Protein AF-A3ZXL4-F1 (afdb_monomer_lite)

Secondary structure (DSSP, 8-state):
---------------------------------------------PPPHHHHHHHHHHHHHHHHHHHTTSPPP--EEEE-TTS-TTS-EEEEETTSSEEEEEEEGGGHHHHTTSGGGGS-EEEEEEE--TT-SSPEEEEEEES-HHHHHHHHHHH--SEEEEEEEEETT----HHHHHHHHHHHHHHHHHH-SSEE--S-PPPPPP--HHHHHHHHHHHHHHHHHHHHTT--TTS-SS-SSS---EEEEEETTEEEEEEEETTEEEEPTT-EEES---GGGHHHHHHHHHHHHHTTSEEE-SSEEEESS-EEESSHHHHHHHHHSS---HHHH-B-TTS-BHHHHHT-----

pLDDT: mean 82.16, std 23.74, range [27.14, 98.69]

Organism: NCBI:txid314230

Foldseek 3Di:
DDDDDDDDDDDDDDDDDDDDDDDDDDDDDDDDDDDDDDDDDDDDDDPDPVVVVVVVVVVVVVVVVVVVPDPDDFDKDKDDPVPDPPAWIWIAGPPDQKIKIKHFPVCLVVVVVDPQQQAWWWKWFWFDDLLALATEIEIATDNHNNVVVVVCNVPPDGGGMMMIMGGPVRPDDPQLNLQLSLVLVVLLVVQVRHHYPDPDRDDHDDDDPVSVVVSVVVNVRVQVNCVVSPHNSRDHPDDPPDPFFWWWFDDPQWTWIWTQDPQAIKIAFFTWAAPAADPQCCVPQVSSVVSCVSNVQWDDPPGIIGGHGIHGDNYLQNVVCNRHNYRDDSQQRIAGPVRHGVCRVPPPPPDD

Structure (mmCIF, N/CA/C/O backbone):
data_AF-A3ZXL4-F1
#
_entry.id   AF-A3ZXL4-F1
#
loop_
_atom_site.group_PDB
_atom_site.id
_atom_site.type_symbol
_atom_site.label_atom_id
_atom_site.label_alt_id
_atom_site.label_comp_id
_atom_site.label_asym_id
_atom_site.label_entity_id
_atom_site.label_seq_id
_atom_site.pdbx_PDB_ins_code
_atom_site.Cartn_x
_atom_site.Cartn_y
_atom_site.Cartn_z
_atom_site.occupancy
_atom_site.B_iso_or_equiv
_atom_site.auth_seq_id
_atom_site.auth_comp_id
_atom_site.auth_asym_id
_atom_site.auth_atom_id
_atom_site.pdbx_PDB_model_num
ATOM 1 N N . MET A 1 1 ? -48.575 -40.932 17.646 1.00 40.06 1 MET A N 1
ATOM 2 C CA . MET A 1 1 ? -49.896 -41.414 18.108 1.00 40.06 1 MET A CA 1
ATOM 3 C C . MET A 1 1 ? -50.692 -40.193 18.552 1.00 40.06 1 MET A C 1
ATOM 5 O O . MET A 1 1 ? -50.277 -39.549 19.500 1.00 40.06 1 MET A O 1
ATOM 9 N N . GLY A 1 2 ? -51.739 -39.814 17.814 1.00 34.53 2 GLY A N 1
ATOM 10 C CA . GLY A 1 2 ? -52.547 -38.614 18.082 1.00 34.53 2 GLY A CA 1
ATOM 11 C C . GLY A 1 2 ? -53.272 -38.144 16.817 1.00 34.53 2 GLY A C 1
ATOM 12 O O . GLY A 1 2 ? -52.626 -37.723 15.868 1.00 34.53 2 GLY A O 1
ATOM 13 N N . ARG A 1 3 ? -54.597 -38.325 16.799 1.00 33.31 3 ARG A N 1
ATOM 14 C CA . ARG A 1 3 ? -55.579 -38.034 15.726 1.00 33.31 3 ARG A CA 1
ATOM 15 C C . ARG A 1 3 ? -55.751 -36.492 15.565 1.00 33.31 3 ARG A C 1
ATOM 17 O O . ARG A 1 3 ? -55.316 -35.778 16.455 1.00 33.31 3 ARG A O 1
ATOM 24 N N . ILE A 1 4 ? -56.355 -35.878 14.534 1.00 34.09 4 ILE A N 1
ATOM 25 C CA . ILE A 1 4 ? -57.779 -35.866 14.108 1.00 34.09 4 ILE A CA 1
ATOM 26 C C . ILE A 1 4 ? -57.908 -34.968 12.831 1.00 34.09 4 ILE A C 1
ATOM 28 O O . ILE A 1 4 ? -57.186 -33.985 12.719 1.00 34.09 4 ILE A O 1
ATOM 32 N N . PHE A 1 5 ? -58.826 -35.340 11.914 1.00 32.84 5 PHE A N 1
ATOM 33 C CA . PHE A 1 5 ? -59.633 -34.593 10.902 1.00 32.84 5 PHE A CA 1
ATOM 34 C C . PHE A 1 5 ? -59.551 -33.041 10.862 1.00 32.84 5 PHE A C 1
ATOM 36 O O . PHE A 1 5 ? -59.412 -32.417 11.898 1.00 32.84 5 PHE A O 1
ATOM 43 N N . GLY A 1 6 ? -59.765 -32.291 9.769 1.00 28.64 6 GLY A N 1
ATOM 44 C CA . GLY A 1 6 ? -60.427 -32.511 8.478 1.00 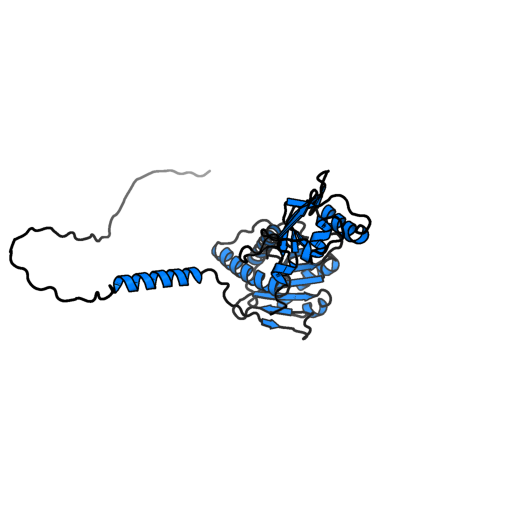28.64 6 GLY A CA 1
ATOM 45 C C . GLY A 1 6 ? -61.271 -31.266 8.092 1.00 28.64 6 GLY A C 1
ATOM 46 O O . GLY A 1 6 ? -61.837 -30.628 8.971 1.00 28.64 6 GLY A O 1
ATOM 47 N N . LYS A 1 7 ? -61.414 -31.020 6.776 1.00 30.52 7 LYS A N 1
ATOM 48 C CA . LYS A 1 7 ? -62.373 -30.149 6.036 1.00 30.52 7 LYS A CA 1
ATOM 49 C C . LYS A 1 7 ? -61.951 -28.752 5.534 1.00 30.52 7 LYS A C 1
ATOM 51 O O . LYS A 1 7 ? -61.401 -27.912 6.228 1.00 30.52 7 LYS A O 1
ATOM 56 N N . SER A 1 8 ? -62.329 -28.570 4.267 1.00 28.56 8 SER A N 1
ATOM 57 C CA . SER A 1 8 ? -62.299 -27.413 3.371 1.00 28.56 8 SER A CA 1
ATOM 58 C C . SER A 1 8 ? -63.426 -26.401 3.608 1.00 28.56 8 SER A C 1
ATOM 60 O O . SER A 1 8 ? -64.526 -26.838 3.938 1.00 28.56 8 SER A O 1
ATOM 62 N N . SER A 1 9 ? -63.240 -25.143 3.182 1.00 29.58 9 SER A N 1
ATOM 63 C CA . SER A 1 9 ? -64.196 -24.421 2.309 1.00 29.58 9 SER A CA 1
ATOM 64 C C . SER A 1 9 ? -63.673 -23.046 1.854 1.00 29.58 9 SER A C 1
ATOM 66 O O . SER A 1 9 ? -62.743 -22.491 2.424 1.00 29.58 9 SER A O 1
ATOM 68 N N . ARG A 1 10 ? -64.278 -22.567 0.764 1.00 29.08 10 ARG A N 1
ATOM 69 C CA . ARG A 1 10 ? -63.924 -21.486 -0.168 1.00 29.08 10 ARG A CA 1
ATOM 70 C C . ARG A 1 10 ? -64.265 -20.053 0.299 1.00 29.08 10 ARG A C 1
ATOM 72 O O . ARG A 1 10 ? -65.245 -19.871 1.002 1.00 29.08 10 ARG A O 1
ATOM 79 N N . VAL A 1 11 ? -63.511 -19.102 -0.279 1.00 30.23 11 VAL A N 1
ATOM 80 C CA . VAL A 1 11 ? -63.878 -17.787 -0.877 1.00 30.23 11 VAL A CA 1
ATOM 81 C C . VAL A 1 11 ? -64.706 -16.782 -0.058 1.00 30.23 11 VAL A C 1
ATOM 83 O O . VAL A 1 11 ? -65.878 -17.012 0.207 1.00 30.23 11 VAL A O 1
ATOM 86 N N . ALA A 1 12 ? -64.148 -15.575 0.117 1.00 29.52 12 ALA A N 1
ATOM 87 C CA . ALA A 1 12 ? -64.879 -14.307 0.000 1.00 29.52 12 ALA A CA 1
ATOM 88 C C . ALA A 1 12 ? -63.909 -13.160 -0.355 1.00 29.52 12 ALA A C 1
ATOM 90 O O . ALA A 1 12 ? -62.9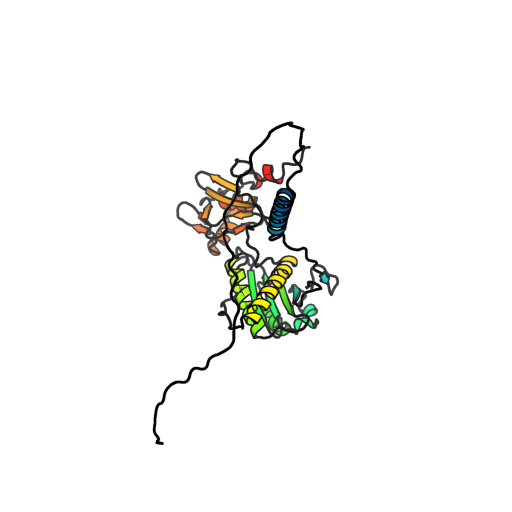02 -12.960 0.320 1.00 29.52 12 ALA A O 1
ATOM 91 N N . ALA A 1 13 ? -64.219 -12.439 -1.433 1.00 30.62 13 ALA A N 1
ATOM 92 C CA . ALA A 1 13 ? -63.609 -11.175 -1.837 1.00 30.62 13 ALA A CA 1
ATOM 93 C C . ALA A 1 13 ? -64.523 -10.011 -1.405 1.00 30.62 13 ALA A C 1
ATOM 95 O O . ALA A 1 13 ? -65.741 -10.167 -1.422 1.00 30.62 13 ALA A O 1
ATOM 96 N N . CYS A 1 14 ? -63.935 -8.867 -1.049 1.00 27.91 14 CYS A N 1
ATOM 97 C CA . CYS A 1 14 ? -64.596 -7.586 -0.742 1.00 27.91 14 CYS A CA 1
ATOM 98 C C . CYS A 1 14 ? -63.553 -6.494 -1.084 1.00 27.91 14 CYS A C 1
ATOM 100 O O . CYS A 1 14 ? -62.460 -6.545 -0.525 1.00 27.91 14 CYS A O 1
ATOM 102 N N . SER A 1 15 ? -63.600 -5.774 -2.212 1.00 30.69 15 SER A N 1
ATOM 103 C CA . SER A 1 15 ? -64.402 -4.592 -2.604 1.00 30.69 15 SER A CA 1
ATOM 104 C C . SER A 1 15 ? -64.220 -3.323 -1.746 1.00 30.69 15 SER A C 1
ATOM 106 O O . SER A 1 15 ? -64.615 -3.295 -0.586 1.00 30.69 15 SER A O 1
ATOM 108 N N . ASP A 1 16 ? -63.705 -2.286 -2.431 1.00 30.19 16 ASP A N 1
ATOM 109 C CA . ASP A 1 16 ? -63.999 -0.837 -2.343 1.00 30.19 16 ASP A CA 1
ATOM 110 C C . ASP A 1 16 ? -62.981 0.142 -1.728 1.00 30.19 16 ASP A C 1
ATOM 112 O O . ASP A 1 16 ? -62.773 0.187 -0.520 1.00 30.19 16 ASP A O 1
ATOM 116 N N . CYS A 1 17 ? -62.417 0.994 -2.607 1.00 29.23 17 CYS A N 1
ATOM 117 C CA . CYS A 1 17 ? -62.556 2.473 -2.664 1.00 29.23 17 CYS A CA 1
ATOM 118 C C . CYS A 1 17 ? -61.645 3.025 -3.798 1.00 29.23 17 CYS A C 1
ATOM 120 O O . CYS A 1 17 ? -60.432 2.861 -3.744 1.00 29.23 17 CYS A O 1
ATOM 122 N N . ALA A 1 18 ? -62.207 3.419 -4.955 1.00 33.03 18 ALA A N 1
ATOM 123 C CA . ALA A 1 18 ? -62.396 4.808 -5.444 1.00 33.03 18 ALA A CA 1
ATOM 124 C C . ALA A 1 18 ? -61.084 5.612 -5.626 1.00 33.03 18 ALA A C 1
ATOM 126 O O . ALA A 1 18 ? -60.307 5.726 -4.696 1.00 33.03 18 ALA A O 1
ATOM 127 N N . GLY A 1 19 ? -60.732 6.256 -6.744 1.00 28.72 19 GLY A N 1
ATOM 128 C CA . GLY A 1 19 ? -61.393 6.657 -7.989 1.00 28.72 19 GLY A CA 1
ATOM 129 C C . GLY A 1 19 ? -60.711 7.962 -8.453 1.00 28.72 19 GLY A C 1
ATOM 130 O O . GLY A 1 19 ? -60.354 8.753 -7.596 1.00 28.72 19 GLY A O 1
ATOM 131 N N . PHE A 1 20 ? -60.467 8.169 -9.756 1.00 28.39 20 PHE A N 1
ATOM 132 C CA . PHE A 1 20 ? -60.584 9.457 -10.484 1.00 28.39 20 PHE A CA 1
ATOM 133 C C . PHE A 1 20 ? -60.090 9.301 -11.936 1.00 28.39 20 PHE A C 1
ATOM 135 O O . PHE A 1 20 ? -59.033 8.731 -12.200 1.00 28.39 20 PHE A O 1
ATOM 142 N N . ARG A 1 21 ? -60.896 9.783 -12.890 1.00 29.98 21 ARG A N 1
ATOM 143 C CA . ARG A 1 21 ? -60.738 9.632 -14.346 1.00 29.98 21 ARG A CA 1
ATOM 144 C C . ARG A 1 21 ? -60.775 11.019 -15.009 1.00 29.98 21 ARG A C 1
ATOM 146 O O . ARG A 1 21 ? -61.515 11.891 -14.565 1.00 29.98 21 ARG A O 1
ATOM 153 N N . PHE A 1 22 ? -59.977 11.178 -16.064 1.00 30.80 22 PHE A N 1
ATOM 154 C CA . PHE A 1 22 ? -59.773 12.372 -16.902 1.00 30.80 22 PHE A CA 1
ATOM 155 C C . PHE A 1 22 ? -61.037 12.908 -17.606 1.00 30.80 22 PHE A C 1
ATOM 157 O O . PHE A 1 22 ? -61.893 12.101 -17.979 1.00 30.80 22 PHE A O 1
ATOM 164 N N . PRO A 1 23 ? -61.108 14.216 -17.937 1.00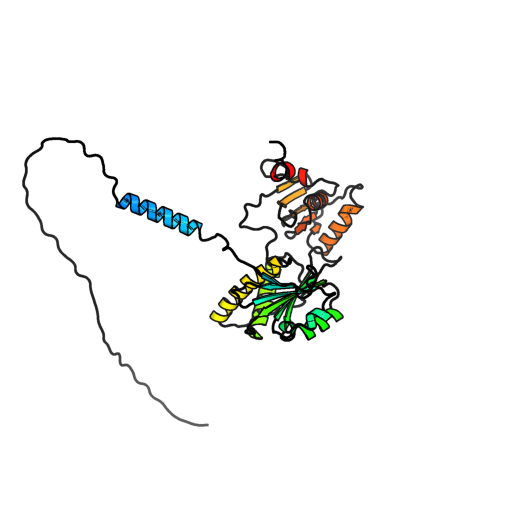 36.00 23 PRO A N 1
ATOM 165 C CA . PRO A 1 23 ? -62.078 14.737 -18.891 1.00 36.00 23 PRO A CA 1
ATOM 166 C C . PRO A 1 23 ? -61.497 14.934 -20.304 1.00 36.00 23 PRO A C 1
ATOM 168 O O . PRO A 1 23 ? -60.360 15.355 -20.506 1.00 36.00 23 PRO A O 1
ATOM 171 N N . PHE A 1 24 ? -62.359 14.646 -21.277 1.00 27.14 24 PHE A N 1
ATOM 172 C CA . PHE A 1 24 ? -62.213 14.773 -22.725 1.00 27.14 24 PHE A CA 1
ATOM 173 C C . PHE A 1 24 ? -63.130 15.927 -23.183 1.00 27.14 24 PHE A C 1
ATOM 175 O O . PHE A 1 24 ? -64.296 15.950 -22.799 1.00 27.14 24 PHE A O 1
ATOM 182 N N . TRP A 1 25 ? -62.650 16.855 -24.011 1.00 32.38 25 TRP A N 1
ATOM 183 C CA . TRP A 1 25 ? -63.429 17.880 -24.739 1.00 32.38 25 TRP A CA 1
ATOM 184 C C . TRP A 1 25 ? -62.702 18.076 -26.083 1.00 32.38 25 TRP A C 1
ATOM 186 O O . TRP A 1 25 ? -61.479 18.106 -26.096 1.00 32.38 25 TRP A O 1
ATOM 196 N N . GLY A 1 26 ? -63.276 18.179 -27.282 1.00 29.12 26 GLY A N 1
ATOM 197 C CA . GLY A 1 26 ? -64.636 18.405 -27.766 1.00 29.12 26 GLY A CA 1
ATOM 198 C C . GLY A 1 26 ? -64.500 19.282 -29.027 1.00 29.12 26 GLY A C 1
ATOM 199 O O . GLY A 1 26 ? -64.164 20.453 -28.912 1.00 29.12 26 GLY A O 1
ATOM 200 N N . ARG A 1 27 ? -64.678 18.730 -30.241 1.00 30.78 27 ARG A N 1
ATOM 201 C CA . ARG A 1 27 ? -64.591 19.487 -31.516 1.00 30.78 27 ARG A CA 1
ATOM 202 C C . ARG A 1 27 ? -65.912 20.198 -31.834 1.00 30.78 27 ARG A C 1
ATOM 204 O O . ARG A 1 27 ? -66.954 19.547 -31.828 1.00 30.78 27 ARG A O 1
ATOM 211 N N . ARG A 1 28 ? -65.855 21.456 -32.294 1.00 30.92 28 ARG A N 1
ATOM 212 C CA . ARG A 1 28 ? -66.870 22.062 -33.182 1.00 30.92 28 ARG A CA 1
ATOM 213 C C . ARG A 1 28 ? -66.224 22.931 -34.276 1.00 30.92 28 ARG A C 1
ATOM 215 O O . ARG A 1 28 ? -65.318 23.706 -34.002 1.00 30.92 28 ARG A O 1
ATOM 222 N N . LYS A 1 29 ? -66.721 22.747 -35.510 1.00 31.28 29 LYS A N 1
ATOM 223 C CA . LYS A 1 29 ? -66.638 23.632 -36.700 1.00 31.28 29 LYS A CA 1
ATOM 224 C C . LYS A 1 29 ? -67.448 24.915 -36.416 1.00 31.28 29 LYS A C 1
ATOM 226 O O . LYS A 1 29 ? -68.366 24.826 -35.610 1.00 31.28 29 LYS A O 1
ATOM 231 N N . GLY A 1 30 ? -67.305 26.091 -37.021 1.00 30.08 30 GLY A N 1
ATOM 232 C CA . GLY A 1 30 ? -66.551 26.702 -38.126 1.00 30.08 30 GLY A CA 1
ATOM 233 C C . GLY A 1 30 ? -67.219 28.080 -38.386 1.00 30.08 30 GLY A C 1
ATOM 234 O O . GLY A 1 30 ? -68.259 28.325 -37.780 1.00 30.08 30 GLY A O 1
ATOM 235 N N . ILE A 1 31 ? -66.650 28.957 -39.227 1.00 31.08 31 ILE A N 1
ATOM 236 C CA . ILE A 1 31 ? -67.305 29.937 -40.142 1.00 31.08 31 ILE A CA 1
ATOM 237 C C . ILE A 1 31 ? -66.263 30.971 -40.626 1.00 31.08 31 ILE A C 1
ATOM 239 O O . ILE A 1 31 ? -65.335 31.331 -39.911 1.00 31.08 31 ILE A O 1
ATOM 243 N N . VAL A 1 32 ? -66.438 31.348 -41.892 1.00 32.50 32 VAL A N 1
ATOM 244 C CA . VAL A 1 32 ? -65.605 32.118 -42.829 1.00 32.50 32 VAL A CA 1
ATOM 245 C C . VAL A 1 32 ? -65.771 33.637 -42.651 1.00 32.50 32 VAL A C 1
ATOM 247 O O . VAL A 1 32 ? -66.864 34.089 -42.318 1.00 32.50 32 VAL A O 1
ATOM 250 N N . GLY A 1 33 ? -64.730 34.415 -42.970 1.00 28.25 33 GLY A N 1
ATOM 251 C CA . GLY A 1 33 ? -64.817 35.855 -43.242 1.00 28.25 33 GLY A CA 1
ATOM 252 C C . GLY A 1 33 ? -63.510 36.414 -43.825 1.00 28.25 33 GLY A C 1
ATOM 253 O O . GLY A 1 33 ? -62.494 36.413 -43.137 1.00 28.25 33 GLY A O 1
ATOM 254 N N . ASP A 1 34 ? -63.551 36.847 -45.089 1.00 28.45 34 ASP A N 1
ATOM 255 C CA . ASP A 1 34 ? -62.449 37.418 -45.883 1.00 28.45 34 ASP A CA 1
ATOM 256 C C . ASP A 1 34 ? -62.272 38.953 -45.718 1.00 28.45 34 ASP A C 1
ATOM 258 O O . ASP A 1 34 ? -63.218 39.650 -45.352 1.00 28.45 34 ASP A O 1
ATOM 262 N N . LEU A 1 35 ? -61.089 39.429 -46.168 1.00 28.69 35 LEU A N 1
ATOM 263 C CA . LEU A 1 35 ? -60.604 40.794 -46.529 1.00 28.69 35 LEU A CA 1
ATOM 264 C C . LEU A 1 35 ? -59.961 41.706 -45.447 1.00 28.69 35 LEU A C 1
ATOM 266 O O . LEU A 1 35 ? -60.466 41.783 -44.333 1.00 28.69 35 LEU A O 1
ATOM 270 N N . PRO A 1 36 ? -58.988 42.588 -45.812 1.00 39.00 36 PRO A N 1
ATOM 271 C CA . PRO A 1 36 ? -57.880 42.446 -46.776 1.00 39.00 36 PRO A CA 1
ATOM 272 C C . PRO A 1 36 ? -56.508 42.961 -46.254 1.00 39.00 36 PRO A C 1
ATOM 274 O O . PRO A 1 36 ? -56.400 43.600 -45.210 1.00 39.00 36 PRO A O 1
ATOM 277 N N . LEU A 1 37 ? -55.451 42.693 -47.037 1.00 34.72 37 LEU A N 1
ATOM 278 C CA . LEU A 1 37 ? -54.076 43.196 -46.885 1.00 34.72 37 LEU A CA 1
ATOM 279 C C . LEU A 1 37 ? -53.987 44.721 -46.689 1.00 34.72 37 LEU A C 1
ATOM 281 O O . LEU A 1 37 ? -54.637 45.453 -47.430 1.00 34.72 37 LEU A O 1
ATOM 285 N N . MET A 1 38 ? -53.039 45.176 -45.855 1.00 28.36 38 MET A N 1
ATOM 286 C CA . MET A 1 38 ? -51.971 46.122 -46.243 1.00 28.36 38 MET A CA 1
ATOM 287 C C . MET A 1 38 ? -50.965 46.377 -45.102 1.00 28.36 38 MET A C 1
ATOM 289 O O . MET A 1 38 ? -51.333 46.448 -43.935 1.00 28.36 38 MET A O 1
ATOM 293 N N . LEU A 1 39 ? -49.718 46.619 -45.526 1.00 31.69 39 LEU A N 1
ATOM 294 C CA . LEU A 1 39 ? -48.585 47.257 -44.836 1.00 31.69 39 LEU A CA 1
ATOM 295 C C . LEU A 1 39 ? -47.679 46.397 -43.937 1.00 31.69 39 LEU A C 1
ATOM 297 O O . LEU A 1 39 ? -47.887 46.197 -42.745 1.00 31.69 39 LEU A O 1
ATOM 301 N N . ALA A 1 40 ? -46.572 45.994 -44.566 1.00 35.94 40 ALA A N 1
ATOM 302 C CA . ALA A 1 40 ? -45.330 45.574 -43.944 1.00 35.94 40 ALA A CA 1
ATOM 303 C C . ALA A 1 40 ? -44.710 46.713 -43.112 1.00 35.94 40 ALA A C 1
ATOM 305 O O . ALA A 1 40 ? -44.452 47.802 -43.624 1.00 35.94 40 ALA A O 1
ATOM 306 N N . GLY A 1 41 ? -44.414 46.423 -41.846 1.00 32.06 41 GLY A N 1
ATOM 307 C CA . GLY A 1 41 ? -43.593 47.239 -40.957 1.00 32.06 41 GLY A CA 1
ATOM 308 C C . GLY A 1 41 ? -42.673 46.320 -40.156 1.00 32.06 41 GLY A C 1
ATOM 309 O O . GLY A 1 41 ? -43.114 45.294 -39.647 1.00 32.06 41 GLY A O 1
ATOM 310 N N . HIS A 1 42 ? -41.383 46.652 -40.122 1.00 43.50 42 HIS A N 1
ATOM 311 C CA . HIS A 1 42 ? -40.304 45.873 -39.513 1.00 43.50 42 HIS A CA 1
ATOM 312 C C . HIS A 1 42 ? -40.617 45.425 -38.073 1.00 43.50 42 HIS A C 1
ATOM 314 O O . HIS A 1 42 ? -40.666 46.248 -37.163 1.00 43.50 42 HIS A O 1
ATOM 320 N N . LEU A 1 43 ? -40.728 44.112 -37.855 1.00 32.22 43 LEU A N 1
ATOM 321 C CA . LEU A 1 43 ? -40.667 43.493 -36.531 1.00 32.22 43 LEU A CA 1
ATOM 322 C C . LEU A 1 43 ? -39.267 42.901 -36.348 1.00 32.22 43 LEU A C 1
ATOM 324 O O . LEU A 1 4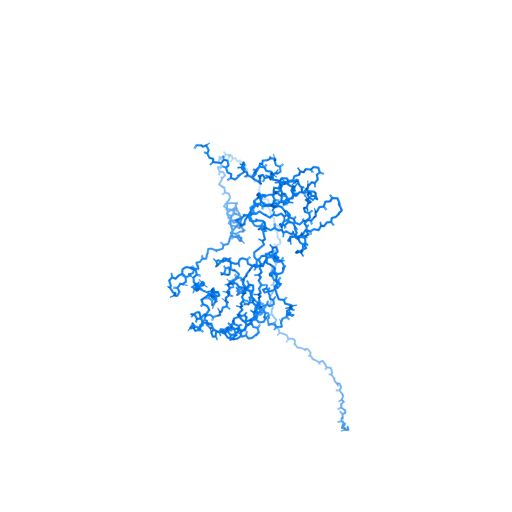3 ? -38.919 41.900 -36.970 1.00 32.22 43 LEU A O 1
ATOM 328 N N . HIS A 1 44 ? -38.457 43.540 -35.501 1.00 40.00 44 HIS A N 1
ATOM 329 C CA . HIS A 1 44 ? -37.307 42.880 -34.887 1.00 40.00 44 HIS A CA 1
ATOM 330 C C . HIS A 1 44 ? -37.824 41.633 -34.163 1.00 40.00 44 HIS A C 1
ATOM 332 O O . HIS A 1 44 ? -38.699 41.738 -33.302 1.00 40.00 44 HIS A O 1
ATOM 338 N N . ALA A 1 45 ? -37.314 40.460 -34.533 1.00 39.44 45 ALA A N 1
ATOM 339 C CA . ALA A 1 45 ? -37.628 39.221 -33.843 1.00 39.44 45 ALA A CA 1
ATOM 340 C C . ALA A 1 45 ? -37.140 39.330 -32.390 1.00 39.44 45 ALA A C 1
ATOM 342 O O . ALA A 1 45 ? -35.939 39.353 -32.128 1.00 39.44 45 ALA A O 1
ATOM 343 N N . ILE A 1 46 ? -38.079 39.432 -31.451 1.00 47.19 46 ILE A N 1
ATOM 344 C CA . ILE A 1 46 ? -37.809 39.233 -30.028 1.00 47.19 46 ILE A CA 1
ATOM 345 C C . ILE A 1 46 ? -37.425 37.752 -29.884 1.00 47.19 46 ILE A C 1
ATOM 347 O O . ILE A 1 46 ? -38.207 36.905 -30.324 1.00 47.19 46 ILE A O 1
ATOM 351 N N . PRO A 1 47 ? -36.241 37.407 -29.343 1.00 47.59 47 PRO A N 1
ATOM 352 C CA . PRO A 1 47 ? -35.870 36.010 -29.170 1.00 47.59 47 PRO A CA 1
ATOM 353 C C . PRO A 1 47 ? -36.890 35.319 -28.261 1.00 47.59 47 PRO A C 1
ATOM 355 O O . PRO A 1 47 ? -37.252 35.839 -27.205 1.00 47.59 47 PRO A O 1
ATOM 358 N N . ASP A 1 48 ? -37.379 34.165 -28.713 1.00 50.03 48 ASP A N 1
ATOM 359 C CA . ASP A 1 48 ? -38.383 33.362 -28.021 1.00 50.03 48 ASP A CA 1
ATOM 360 C C . ASP A 1 48 ? -37.884 33.007 -26.603 1.00 50.03 48 ASP A C 1
ATOM 362 O O . ASP A 1 48 ? -36.876 32.293 -26.490 1.00 50.03 48 ASP A O 1
ATOM 366 N N . PRO A 1 49 ? -38.553 33.464 -25.522 1.00 49.94 49 PRO A N 1
ATOM 367 C CA . PRO A 1 49 ? -38.107 33.244 -24.145 1.00 49.94 49 PRO A CA 1
ATOM 368 C C . PRO A 1 49 ? -37.924 31.761 -23.809 1.00 49.94 49 PRO A C 1
ATOM 370 O O . PRO A 1 49 ? -37.076 31.405 -22.990 1.00 49.94 49 PRO A O 1
ATOM 373 N N . LEU A 1 50 ? -38.688 30.882 -24.467 1.00 46.12 50 LEU A N 1
ATOM 374 C CA . LEU A 1 50 ? -38.626 29.437 -24.254 1.00 46.12 50 LEU A CA 1
ATOM 375 C C . LEU A 1 50 ? -37.363 28.811 -24.855 1.00 46.12 50 LEU A C 1
ATOM 377 O O . LEU A 1 50 ? -36.865 27.817 -24.326 1.00 46.12 50 LEU A O 1
ATOM 381 N N . SER A 1 51 ? -36.807 29.394 -25.920 1.00 50.41 51 SER A N 1
ATOM 382 C CA . SER A 1 51 ? -35.554 28.925 -26.524 1.00 50.41 51 SER A CA 1
ATOM 383 C C . SER A 1 51 ? -34.343 29.246 -25.642 1.00 50.41 51 SER A C 1
ATOM 385 O O . SER A 1 51 ? -33.460 28.406 -25.465 1.00 50.41 51 SER A O 1
ATOM 387 N N . THR A 1 52 ? -34.351 30.425 -25.012 1.00 50.50 52 THR A N 1
ATOM 388 C CA . THR A 1 52 ? -33.309 30.882 -24.083 1.00 50.50 52 THR A CA 1
ATOM 389 C C . THR A 1 52 ? -33.352 30.099 -22.772 1.00 50.50 52 THR A C 1
ATOM 391 O O . THR A 1 52 ? -32.312 29.663 -22.286 1.00 50.50 52 THR A O 1
ATOM 394 N N . PHE A 1 53 ? -34.552 29.822 -22.250 1.00 47.81 53 PHE A N 1
ATOM 395 C CA . PHE A 1 53 ? -34.737 28.964 -21.077 1.00 47.81 53 PHE A CA 1
ATOM 396 C C . PHE A 1 53 ? -34.290 27.518 -21.335 1.00 47.81 53 PHE A C 1
ATOM 398 O O . PHE A 1 53 ? -33.620 26.922 -20.498 1.00 47.81 53 PHE A O 1
ATOM 405 N N . ARG A 1 54 ? -34.599 26.942 -22.505 1.00 50.28 54 ARG A N 1
ATOM 406 C CA . ARG A 1 54 ? -34.207 25.560 -22.833 1.00 50.28 54 ARG A CA 1
ATOM 407 C C . ARG A 1 54 ? -32.693 25.399 -22.999 1.00 50.28 54 ARG A C 1
ATOM 409 O O . ARG A 1 54 ? -32.164 24.375 -22.579 1.00 50.28 54 ARG A O 1
ATOM 416 N N . GLY A 1 55 ? -32.009 26.406 -23.549 1.00 48.62 55 GLY A N 1
ATOM 417 C CA . GLY A 1 55 ? -30.542 26.454 -23.606 1.00 48.62 55 GLY A CA 1
ATOM 418 C C . GLY A 1 55 ? -29.910 26.545 -22.215 1.00 48.62 55 GLY A C 1
ATOM 419 O O . GLY A 1 55 ? -29.044 25.744 -21.889 1.00 48.62 55 GLY A O 1
ATOM 420 N N . GLN A 1 56 ? -30.429 27.420 -21.346 1.00 52.03 56 GLN A N 1
ATOM 421 C CA . GLN A 1 56 ? -29.948 27.562 -19.965 1.00 52.03 56 GLN A CA 1
ATOM 422 C C . GLN A 1 56 ? -30.162 26.303 -19.112 1.00 52.03 56 GLN A C 1
ATOM 424 O O . GLN A 1 56 ? -29.294 25.964 -18.316 1.00 52.03 56 GLN A O 1
ATOM 429 N N . PHE A 1 57 ? -31.273 25.579 -19.291 1.00 49.81 57 PHE A N 1
ATOM 430 C CA . PHE A 1 57 ? -31.503 24.300 -18.609 1.00 49.81 57 PHE A CA 1
ATOM 431 C C . PHE A 1 57 ? -30.603 23.178 -19.140 1.00 49.81 57 PHE A C 1
ATOM 433 O O . PHE A 1 57 ? -30.131 22.369 -18.352 1.00 49.81 57 PHE A O 1
ATOM 440 N N . GLN A 1 58 ? -30.320 23.136 -20.445 1.00 50.19 58 GLN A N 1
ATOM 441 C CA . GLN A 1 58 ? -29.396 22.152 -21.018 1.00 50.19 58 GLN A CA 1
ATOM 442 C C . GLN A 1 58 ? -27.936 22.432 -20.655 1.00 50.19 58 GLN A C 1
ATOM 444 O O . GLN A 1 58 ? -27.177 21.486 -20.455 1.00 50.19 58 GLN A O 1
ATOM 449 N N . ASP A 1 59 ? -27.549 23.703 -20.538 1.00 52.94 59 ASP A N 1
ATOM 450 C CA . ASP A 1 59 ? -26.221 24.116 -20.082 1.00 52.94 59 ASP A CA 1
ATOM 451 C C . ASP A 1 59 ? -26.058 23.914 -18.571 1.00 52.94 59 ASP A C 1
ATOM 453 O O . ASP A 1 59 ? -25.009 23.440 -18.143 1.00 52.94 59 ASP A O 1
ATOM 457 N N . ALA A 1 60 ? -27.109 24.149 -17.776 1.00 49.88 60 ALA A N 1
ATOM 458 C CA . ALA A 1 60 ? -27.141 23.810 -16.356 1.00 49.88 60 ALA A CA 1
ATOM 459 C C . ALA A 1 60 ? -27.116 22.291 -16.133 1.00 49.88 60 ALA A C 1
ATOM 461 O O . ALA A 1 60 ? -26.313 21.831 -15.339 1.00 49.88 60 ALA A O 1
ATOM 462 N N . GLU A 1 61 ? -27.892 21.489 -16.872 1.00 48.94 61 GLU A N 1
ATOM 463 C CA . GLU A 1 61 ? -27.814 20.020 -16.814 1.00 48.94 61 GLU A CA 1
ATOM 464 C C . GLU A 1 61 ? -26.463 19.497 -17.314 1.00 48.94 61 GLU A C 1
ATOM 466 O O . GLU A 1 61 ? -25.961 18.513 -16.780 1.00 48.94 61 GLU A O 1
ATOM 471 N N . LYS A 1 62 ? -25.833 20.143 -18.306 1.00 51.31 62 LYS A N 1
ATOM 472 C CA . LYS A 1 62 ? -24.457 19.827 -18.715 1.00 51.31 62 LYS A CA 1
ATOM 473 C C . LYS A 1 62 ? -23.451 20.193 -17.637 1.00 51.31 62 LYS A C 1
ATOM 475 O O . LYS A 1 62 ? -22.560 19.391 -17.404 1.00 51.31 62 LYS A O 1
ATOM 480 N N . GLN A 1 63 ? -23.567 21.357 -17.000 1.00 48.62 63 GLN A N 1
ATOM 481 C CA . GLN A 1 63 ? -22.676 21.776 -15.916 1.00 48.62 63 GLN A CA 1
ATOM 482 C C . GLN A 1 63 ? -22.867 20.915 -14.669 1.00 48.62 63 GLN A C 1
ATOM 484 O O . GLN A 1 63 ? -21.873 20.524 -14.074 1.00 48.62 63 GLN A O 1
ATOM 489 N N . ASP A 1 64 ? -24.093 20.531 -14.327 1.00 46.22 64 ASP A N 1
ATOM 490 C CA . ASP A 1 64 ? -24.405 19.661 -13.188 1.00 46.22 64 ASP A CA 1
ATOM 491 C C . ASP A 1 64 ? -23.976 18.207 -13.469 1.00 46.22 64 ASP A C 1
ATOM 493 O O . ASP A 1 64 ? -23.396 17.527 -12.624 1.00 46.22 64 ASP A O 1
ATOM 497 N N . ARG A 1 65 ? -24.115 17.750 -14.722 1.00 41.91 65 ARG A N 1
ATOM 498 C CA . ARG A 1 65 ? -23.572 16.464 -15.193 1.00 41.91 65 ARG A CA 1
ATOM 499 C C . ARG A 1 65 ? -22.040 16.481 -15.327 1.00 41.91 65 ARG A C 1
ATOM 501 O O . ARG A 1 65 ? -21.427 15.427 -15.196 1.00 41.91 65 ARG A O 1
ATOM 508 N N . LEU A 1 66 ? -21.416 17.647 -15.530 1.00 42.44 66 LEU A N 1
ATOM 509 C CA . LEU A 1 66 ? -19.959 17.850 -15.477 1.00 42.44 66 LEU A CA 1
ATOM 510 C C . LEU A 1 66 ? -19.450 17.961 -14.023 1.00 42.44 66 LEU A C 1
ATOM 512 O O . LEU A 1 66 ? -18.302 17.626 -13.749 1.00 42.44 66 LEU A O 1
ATOM 516 N N . MET A 1 67 ? -20.310 18.368 -13.081 1.00 42.62 67 MET A N 1
ATOM 517 C CA . MET A 1 67 ? -20.037 18.396 -11.636 1.00 42.62 67 MET A CA 1
ATOM 518 C C . MET A 1 67 ? -20.140 17.007 -10.979 1.00 42.62 67 MET A C 1
ATOM 520 O O . MET A 1 67 ? -19.617 16.811 -9.884 1.00 42.62 67 MET A O 1
ATOM 524 N N . MET A 1 68 ? -20.751 16.015 -11.640 1.00 42.66 68 MET A N 1
ATOM 525 C CA . MET A 1 68 ? -20.990 14.674 -11.080 1.00 42.66 68 MET A CA 1
ATOM 526 C C . MET A 1 68 ? -19.790 13.709 -11.074 1.00 42.66 68 MET A C 1
ATOM 528 O O . MET A 1 68 ? -19.972 12.529 -10.783 1.00 42.66 68 MET A O 1
ATOM 532 N N . THR A 1 69 ? -18.560 14.166 -11.326 1.00 49.81 69 THR A N 1
ATOM 533 C CA . THR A 1 69 ? -17.352 13.336 -11.123 1.00 49.81 69 THR A CA 1
ATOM 534 C C . THR A 1 69 ? -16.128 14.130 -10.664 1.00 49.81 69 THR A C 1
ATOM 536 O O . THR A 1 69 ? -15.003 13.726 -10.953 1.00 49.81 69 THR A O 1
ATOM 539 N N . ASN A 1 70 ? -16.299 15.262 -9.974 1.00 50.81 70 ASN A N 1
ATOM 540 C CA . ASN A 1 70 ? -15.154 15.926 -9.351 1.00 50.81 70 ASN A CA 1
ATOM 541 C C . ASN A 1 70 ? -14.999 15.403 -7.912 1.00 50.81 70 ASN A C 1
ATOM 543 O O . ASN A 1 70 ? -15.969 15.476 -7.150 1.00 50.81 70 ASN A O 1
ATOM 547 N N . PRO A 1 71 ? -13.841 14.846 -7.508 1.00 65.69 71 PRO A N 1
ATOM 548 C CA . PRO A 1 71 ? -13.638 14.441 -6.123 1.00 65.69 71 PRO A CA 1
ATOM 549 C C . PRO A 1 71 ? -13.873 15.640 -5.197 1.00 65.69 71 PRO A C 1
ATOM 551 O O . PRO A 1 71 ? -13.211 16.671 -5.303 1.00 65.69 71 PRO A O 1
ATOM 554 N N . ALA A 1 72 ? -14.856 15.515 -4.301 1.00 79.25 72 ALA A N 1
ATOM 555 C CA . ALA A 1 72 ? -15.183 16.567 -3.347 1.00 79.25 72 ALA A CA 1
ATOM 556 C C . ALA A 1 72 ? -13.968 16.871 -2.461 1.00 79.25 72 ALA A C 1
ATOM 558 O O . ALA A 1 72 ? -13.306 15.943 -1.990 1.00 79.25 72 ALA A O 1
ATOM 559 N N . ALA A 1 73 ? -13.701 18.155 -2.208 1.00 87.44 73 ALA A N 1
ATOM 560 C CA . ALA A 1 73 ? -12.636 18.574 -1.305 1.00 87.44 73 ALA A CA 1
ATOM 561 C C . ALA A 1 73 ? -12.836 17.962 0.092 1.00 87.44 73 ALA A C 1
ATOM 563 O O . ALA A 1 73 ? -13.957 17.903 0.607 1.00 87.44 73 ALA A O 1
ATOM 564 N N . LYS A 1 74 ? -11.746 17.506 0.714 1.00 89.50 74 LYS A N 1
ATOM 565 C CA . LYS A 1 74 ? -11.760 16.917 2.057 1.00 89.50 74 LYS A CA 1
ATOM 566 C C . LYS A 1 74 ? -10.629 17.503 2.900 1.00 89.50 74 LYS A C 1
ATOM 568 O O . LYS A 1 74 ? -9.546 17.763 2.386 1.00 89.50 74 LYS A O 1
ATOM 573 N N . THR A 1 75 ? -10.867 17.661 4.199 1.00 93.62 75 THR A N 1
ATOM 574 C CA . THR A 1 75 ? -9.849 18.084 5.172 1.00 93.62 75 THR A CA 1
ATOM 575 C C . THR A 1 75 ? -9.511 16.919 6.087 1.00 93.62 75 THR A C 1
ATOM 577 O O . THR A 1 75 ? -10.397 16.381 6.751 1.00 93.62 75 THR A O 1
ATOM 580 N N . ILE A 1 76 ? -8.233 16.549 6.131 1.00 96.12 76 ILE A N 1
ATOM 581 C CA . ILE A 1 76 ? -7.705 15.526 7.037 1.00 96.12 76 ILE A CA 1
ATOM 582 C C . ILE A 1 76 ? -6.877 16.228 8.105 1.00 96.12 76 ILE A C 1
ATOM 584 O O . ILE A 1 76 ? -6.014 17.048 7.793 1.00 96.12 76 ILE A O 1
ATOM 588 N N . GLN A 1 77 ? -7.139 15.900 9.365 1.00 97.12 77 GLN A N 1
ATOM 589 C CA . GLN A 1 77 ? -6.338 16.343 10.495 1.00 97.12 77 GLN A CA 1
ATOM 590 C C . GLN A 1 77 ? -5.377 15.223 10.886 1.00 97.12 77 GLN A C 1
ATOM 592 O O . GLN A 1 77 ? -5.810 14.091 11.101 1.00 97.12 77 GLN A O 1
ATOM 597 N N . ILE A 1 78 ? -4.085 15.543 10.996 1.00 97.75 78 ILE A N 1
ATOM 598 C CA . ILE A 1 78 ? -3.061 14.621 11.495 1.00 97.75 78 ILE A CA 1
ATOM 599 C C . ILE A 1 78 ? -2.544 15.144 12.833 1.00 97.75 78 ILE A C 1
ATOM 601 O O . ILE A 1 78 ? -1.957 16.221 12.908 1.00 97.75 78 ILE A O 1
ATOM 605 N N . PHE A 1 79 ? -2.768 14.373 13.891 1.00 97.19 79 PHE A N 1
ATOM 606 C CA . PHE A 1 79 ? -2.247 14.629 15.226 1.00 97.19 79 PHE A CA 1
ATOM 607 C C . PHE A 1 79 ? -0.991 13.784 15.478 1.00 97.19 79 PHE A C 1
ATOM 609 O O . PHE A 1 79 ? -0.975 12.587 15.179 1.00 97.19 79 PHE A O 1
ATOM 616 N N . LEU A 1 80 ? 0.052 14.410 16.034 1.00 97.50 80 LEU A N 1
ATOM 617 C CA . LEU A 1 80 ? 1.334 13.790 16.387 1.00 97.50 80 LEU A CA 1
ATOM 618 C C . LEU A 1 80 ? 1.448 13.718 17.920 1.00 97.50 80 LEU A C 1
ATOM 620 O O . LEU A 1 80 ? 1.830 14.714 18.534 1.00 97.50 80 LEU A O 1
ATOM 624 N N . PRO A 1 81 ? 1.120 12.586 18.570 1.00 95.81 81 PRO A N 1
ATOM 625 C CA . PRO A 1 81 ? 1.135 12.486 20.028 1.00 95.81 81 PRO A CA 1
ATOM 626 C C . PRO A 1 81 ? 2.459 12.844 20.699 1.00 95.81 81 PRO A C 1
ATOM 628 O O . PRO A 1 81 ? 2.451 13.506 21.732 1.00 95.81 81 PRO A O 1
ATOM 631 N N . SER A 1 82 ? 3.575 12.411 20.115 1.00 93.38 82 SER A N 1
ATOM 632 C CA . SER A 1 82 ? 4.927 12.681 20.609 1.00 93.38 82 SER A CA 1
ATOM 633 C C . SER A 1 82 ? 5.547 13.939 19.996 1.00 93.38 82 SER A C 1
ATOM 635 O O . SER A 1 82 ? 6.662 14.308 20.345 1.00 93.38 82 SER A O 1
ATOM 637 N N . GLY A 1 83 ? 4.855 14.586 19.052 1.00 94.69 83 GLY A N 1
ATOM 638 C CA . GLY A 1 83 ? 5.422 15.629 18.196 1.00 94.69 83 GLY A CA 1
ATOM 639 C C . GLY A 1 83 ? 6.320 15.101 17.070 1.00 94.69 83 GLY A C 1
ATOM 640 O O . GLY A 1 83 ? 6.668 15.878 16.184 1.00 94.69 83 GLY A O 1
ATOM 641 N N . GLU A 1 84 ? 6.648 13.803 17.046 1.00 94.75 84 GLU A N 1
ATOM 642 C CA . GLU A 1 84 ? 7.556 13.232 16.051 1.00 94.75 84 GLU A CA 1
ATOM 643 C C . GLU A 1 84 ? 6.842 12.873 14.737 1.00 94.75 84 GLU A C 1
ATOM 645 O O . GLU A 1 84 ? 5.982 11.987 14.722 1.00 94.75 84 GLU A O 1
ATOM 650 N N . PRO A 1 85 ? 7.219 13.466 13.586 1.00 93.88 85 PRO A N 1
ATOM 651 C CA . PRO A 1 85 ? 6.544 13.213 12.308 1.00 93.88 85 PRO A CA 1
ATOM 652 C C . PRO A 1 85 ? 6.659 11.770 11.805 1.00 93.88 85 PRO A C 1
ATOM 654 O O . PRO A 1 85 ? 5.836 11.319 11.009 1.00 93.88 85 PRO A O 1
ATOM 657 N N . ARG A 1 86 ? 7.700 11.046 12.231 1.00 93.94 86 ARG A N 1
ATOM 658 C CA . ARG A 1 86 ? 7.922 9.635 11.878 1.00 93.94 86 ARG A CA 1
ATOM 659 C C . ARG A 1 86 ? 7.425 8.664 12.944 1.00 93.94 86 ARG A C 1
ATOM 661 O O . ARG A 1 86 ? 7.492 7.463 12.701 1.00 93.94 86 ARG A O 1
ATOM 668 N N . GLY A 1 87 ? 6.941 9.181 14.073 1.00 96.31 87 GLY A N 1
ATOM 669 C CA . GLY A 1 87 ? 6.445 8.378 15.176 1.00 96.31 87 GLY A CA 1
ATOM 670 C C . GLY A 1 87 ? 4.991 7.950 14.995 1.00 96.31 87 GLY A C 1
ATOM 671 O O . GLY A 1 87 ? 4.485 7.808 13.872 1.00 96.31 87 GLY A O 1
ATOM 672 N N . VAL A 1 88 ? 4.297 7.765 16.118 1.00 97.94 88 VAL A N 1
ATOM 673 C CA . VAL A 1 88 ? 2.848 7.531 16.126 1.00 97.94 88 VAL A CA 1
ATOM 674 C C . VAL A 1 88 ? 2.122 8.723 15.497 1.00 97.94 88 VAL A C 1
ATOM 676 O O . VAL A 1 88 ? 2.403 9.875 15.818 1.00 97.94 88 VAL A O 1
ATOM 679 N N . ARG A 1 89 ? 1.160 8.457 14.609 1.00 98.06 89 ARG A N 1
ATOM 680 C CA . ARG A 1 89 ? 0.345 9.490 13.944 1.00 98.06 89 ARG A CA 1
ATOM 681 C C . ARG A 1 89 ? -1.116 9.094 13.962 1.00 98.06 89 ARG A C 1
ATOM 683 O O . ARG A 1 89 ? -1.426 7.927 13.751 1.00 98.06 89 ARG A O 1
ATOM 690 N N . ILE A 1 90 ? -2.007 10.055 14.168 1.00 97.69 90 ILE A N 1
ATOM 691 C CA . ILE A 1 90 ? -3.453 9.829 14.135 1.00 97.69 90 ILE A CA 1
ATOM 692 C C . ILE A 1 90 ? -4.047 10.718 13.056 1.00 97.69 90 ILE A C 1
ATOM 694 O O . ILE A 1 90 ? -3.975 11.937 13.171 1.00 97.69 90 ILE A O 1
ATOM 698 N N . ALA A 1 91 ? -4.596 10.109 12.011 1.00 97.94 91 ALA A N 1
ATOM 699 C CA . ALA A 1 91 ? -5.216 10.792 10.887 1.00 97.94 91 ALA A CA 1
ATOM 700 C C . ALA A 1 91 ? -6.732 10.575 10.909 1.00 97.94 91 ALA A C 1
ATOM 702 O O . ALA A 1 91 ? -7.202 9.438 10.979 1.00 97.94 91 ALA A O 1
ATOM 703 N N . GLU A 1 92 ? -7.503 11.652 10.816 1.00 96.69 92 GLU A N 1
ATOM 704 C CA . GLU A 1 92 ? -8.964 11.584 10.807 1.00 96.69 92 GLU A CA 1
ATOM 705 C C . GLU A 1 92 ? -9.591 12.660 9.922 1.00 96.69 92 GLU A C 1
ATOM 707 O O . GLU A 1 92 ? -9.020 13.731 9.703 1.00 96.69 92 GLU A O 1
ATOM 712 N N . PHE A 1 93 ? -10.812 12.393 9.459 1.00 93.75 93 PHE A N 1
ATOM 713 C CA . PHE A 1 93 ? -11.713 13.464 9.053 1.00 93.75 93 PHE A CA 1
ATOM 714 C C . PHE A 1 93 ? -12.482 13.931 10.282 1.00 93.75 93 PHE A C 1
ATOM 716 O O . PHE A 1 93 ? -13.078 13.123 10.997 1.00 93.75 93 PHE A O 1
ATOM 723 N N . THR A 1 94 ? -12.543 15.241 10.491 1.00 89.38 94 THR A N 1
ATOM 724 C CA . THR A 1 94 ? -13.238 15.825 11.647 1.00 89.38 94 THR A CA 1
ATOM 725 C C . THR A 1 94 ? -14.730 15.473 11.678 1.00 89.38 94 THR A C 1
ATOM 727 O O . THR A 1 94 ? -15.311 15.367 12.757 1.00 89.38 94 THR A O 1
ATOM 730 N N . ASN A 1 95 ? -15.329 15.219 10.509 1.00 90.25 95 ASN A N 1
ATOM 731 C CA . ASN A 1 95 ? -16.742 14.887 10.319 1.00 90.25 95 ASN A CA 1
ATOM 732 C C . ASN A 1 95 ? -17.036 13.390 10.098 1.00 90.25 95 ASN A C 1
ATOM 734 O O . ASN A 1 95 ? -18.174 13.046 9.779 1.00 90.25 95 ASN A O 1
ATOM 738 N N . ARG A 1 96 ? -16.050 12.494 10.239 1.00 94.19 96 ARG A N 1
ATOM 739 C CA . ARG A 1 96 ? -16.260 11.039 10.139 1.00 94.19 96 ARG A CA 1
ATOM 740 C C . ARG A 1 96 ? -16.009 10.352 11.480 1.00 94.19 96 ARG A C 1
ATOM 742 O O . ARG A 1 96 ? -15.376 10.888 12.392 1.00 94.19 96 ARG A O 1
ATOM 749 N N . THR A 1 97 ? -16.546 9.144 11.601 1.00 93.50 97 THR A N 1
ATOM 750 C CA . THR A 1 97 ? -16.513 8.344 12.833 1.00 93.50 97 THR A CA 1
ATOM 751 C C . THR A 1 97 ? -15.265 7.479 12.955 1.00 93.50 97 THR A C 1
ATOM 753 O O . THR A 1 97 ? -14.993 6.980 14.044 1.00 93.50 97 THR A O 1
ATOM 756 N N . VAL A 1 98 ? -14.497 7.310 11.877 1.00 96.12 98 VAL A N 1
ATOM 757 C CA . VAL A 1 98 ? -13.282 6.490 11.853 1.00 96.12 98 VAL A CA 1
ATOM 758 C C . VAL A 1 98 ? -12.023 7.343 11.798 1.00 96.12 98 VAL A C 1
ATOM 760 O O . VAL A 1 98 ? -12.021 8.442 11.246 1.00 96.12 98 VAL A O 1
ATOM 763 N N . GLN A 1 99 ? -10.949 6.805 12.365 1.00 97.06 99 GLN A N 1
ATOM 764 C CA . GLN A 1 99 ? -9.608 7.381 12.325 1.00 97.06 99 GLN A CA 1
ATOM 765 C C . GLN A 1 99 ? -8.582 6.286 12.029 1.00 97.06 99 GLN A C 1
ATOM 767 O O . GLN A 1 99 ? -8.781 5.126 12.406 1.00 97.06 99 GLN A O 1
ATOM 772 N N . ALA A 1 100 ? -7.483 6.666 11.385 1.00 98.25 100 ALA A N 1
ATOM 773 C CA . ALA A 1 100 ? -6.326 5.816 11.160 1.00 98.25 100 ALA A CA 1
ATOM 774 C C . ALA A 1 100 ? -5.216 6.159 12.161 1.00 98.25 100 ALA A C 1
ATOM 776 O O . ALA A 1 100 ? -4.906 7.327 12.380 1.00 98.25 100 ALA A O 1
ATOM 777 N N . ILE A 1 101 ? -4.596 5.144 12.753 1.00 98.31 101 ILE A N 1
ATOM 778 C CA . ILE A 1 101 ? -3.495 5.282 13.705 1.00 98.31 101 ILE A CA 1
ATOM 779 C C . ILE A 1 101 ? -2.292 4.554 13.131 1.00 98.31 101 ILE A C 1
ATOM 781 O O . ILE A 1 101 ? -2.298 3.331 12.996 1.00 98.31 101 ILE A O 1
ATOM 785 N N . VAL A 1 102 ? -1.257 5.311 12.799 1.00 98.50 102 VAL A N 1
ATOM 786 C CA . VAL A 1 102 ? 0.019 4.783 12.332 1.00 98.50 102 VAL A CA 1
ATOM 787 C C . VAL A 1 102 ? 0.891 4.488 13.538 1.00 98.50 102 VAL A C 1
ATOM 789 O O . VAL A 1 102 ? 1.091 5.355 14.386 1.00 98.50 102 VAL A O 1
ATOM 792 N N . VAL A 1 103 ? 1.419 3.274 13.600 1.00 98.19 103 VAL A N 1
ATOM 793 C CA . VAL A 1 103 ? 2.289 2.790 14.668 1.00 98.19 103 VAL A CA 1
ATOM 794 C C . VAL A 1 103 ? 3.550 2.209 14.031 1.00 98.19 103 VAL A C 1
ATOM 796 O O . VAL A 1 103 ? 3.527 1.071 13.547 1.00 98.19 103 VAL A O 1
ATOM 799 N N . PRO A 1 104 ? 4.660 2.963 14.002 1.00 97.81 104 PRO A N 1
ATOM 800 C CA . PRO A 1 104 ? 5.967 2.395 13.700 1.00 97.81 104 PRO A CA 1
ATOM 801 C C . PRO A 1 104 ? 6.289 1.270 14.684 1.00 97.81 104 PRO A C 1
ATOM 803 O O . PRO A 1 104 ? 5.992 1.363 15.876 1.00 97.81 104 PRO A O 1
ATOM 806 N N . ARG A 1 105 ? 6.925 0.200 14.205 1.00 96.62 105 ARG A N 1
ATOM 807 C CA . ARG A 1 105 ? 7.283 -0.944 15.053 1.00 96.62 105 ARG A CA 1
ATOM 808 C C . ARG A 1 105 ? 8.205 -0.558 16.211 1.00 96.62 105 ARG A C 1
ATOM 810 O O . ARG A 1 105 ? 8.068 -1.119 17.295 1.00 96.62 105 ARG A O 1
ATOM 817 N N . SER A 1 106 ? 9.105 0.402 15.989 1.00 96.38 106 SER A N 1
ATOM 818 C CA . SER A 1 106 ? 9.997 0.963 17.015 1.00 96.38 106 SER A CA 1
ATOM 819 C C . SER A 1 106 ? 9.241 1.604 18.180 1.00 96.38 106 SER A C 1
ATOM 821 O O . SER A 1 106 ? 9.716 1.564 19.311 1.00 96.38 106 SER A O 1
ATOM 823 N N . ASP A 1 107 ? 8.039 2.117 17.919 1.00 96.81 107 ASP A N 1
ATOM 824 C CA . ASP A 1 107 ? 7.275 2.950 18.849 1.00 96.81 107 ASP A CA 1
ATOM 825 C C . ASP A 1 107 ? 6.118 2.162 19.483 1.00 96.81 107 ASP A C 1
ATOM 827 O O . ASP A 1 107 ? 5.241 2.721 20.142 1.00 96.8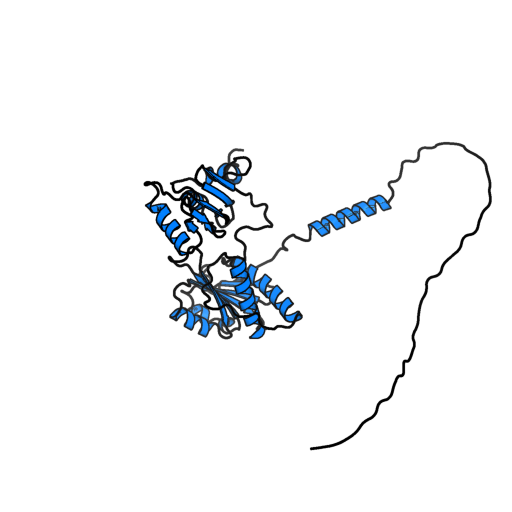1 107 ASP A O 1
ATOM 831 N N . LEU A 1 108 ? 6.097 0.835 19.301 1.00 95.81 108 LEU A N 1
ATOM 832 C CA . LEU A 1 108 ? 5.012 -0.030 19.760 1.00 95.81 108 LEU A CA 1
ATOM 833 C C . LEU A 1 108 ? 4.756 0.104 21.270 1.00 95.81 108 LEU A C 1
ATOM 835 O O . LEU A 1 108 ? 3.604 0.106 21.701 1.00 95.81 108 LEU A O 1
ATOM 839 N N . ALA A 1 109 ? 5.815 0.222 22.076 1.00 94.56 109 ALA A N 1
ATOM 840 C CA . ALA A 1 109 ? 5.691 0.368 23.525 1.00 94.56 109 ALA A CA 1
ATOM 841 C C . ALA A 1 109 ? 4.933 1.649 23.912 1.00 94.56 109 ALA A C 1
ATOM 843 O O . ALA A 1 109 ? 4.032 1.594 24.749 1.00 94.56 109 ALA A O 1
ATOM 844 N N . GLU A 1 110 ? 5.249 2.772 23.264 1.00 94.06 110 GLU A N 1
ATOM 845 C CA . GLU A 1 110 ? 4.575 4.054 23.476 1.00 94.06 110 GLU A CA 1
ATOM 846 C C . GLU A 1 110 ? 3.139 4.016 22.943 1.00 94.06 110 GLU A C 1
ATOM 848 O O . GLU A 1 110 ? 2.196 4.379 23.650 1.00 94.06 110 GLU A O 1
ATOM 853 N N . ALA A 1 111 ? 2.945 3.493 21.729 1.00 95.50 111 ALA A N 1
ATOM 854 C CA . ALA A 1 111 ? 1.629 3.384 21.114 1.00 95.50 111 ALA A CA 1
ATOM 855 C C . ALA A 1 111 ? 0.642 2.615 22.004 1.00 95.50 111 ALA A C 1
ATOM 857 O O . ALA A 1 111 ? -0.520 3.002 22.125 1.00 95.50 111 ALA A O 1
ATOM 858 N N . LYS A 1 112 ? 1.093 1.552 22.684 1.00 94.81 112 LYS A N 1
ATOM 859 C CA . LYS A 1 112 ? 0.252 0.737 23.580 1.00 94.81 112 LYS A CA 1
ATOM 860 C C . LYS A 1 112 ? -0.296 1.492 24.789 1.00 94.81 112 LYS A C 1
ATOM 862 O O . LYS A 1 112 ? -1.290 1.035 25.352 1.00 94.81 112 LYS A O 1
ATOM 867 N N . LEU A 1 113 ? 0.283 2.629 25.173 1.00 94.56 113 LEU A N 1
ATOM 868 C CA . LEU A 1 113 ? -0.241 3.465 26.260 1.00 94.56 113 LEU A CA 1
ATOM 869 C C . LEU A 1 113 ? -1.540 4.181 25.869 1.00 94.56 113 LEU A C 1
ATOM 871 O O . LEU A 1 113 ? -2.320 4.580 26.732 1.00 94.56 113 LEU A O 1
ATOM 875 N N . ARG A 1 114 ? -1.804 4.305 24.568 1.00 94.25 114 ARG A N 1
ATOM 876 C CA . ARG A 1 114 ? -2.976 4.992 24.033 1.00 94.25 114 ARG A CA 1
ATOM 877 C C . ARG A 1 114 ? -4.258 4.185 24.222 1.00 94.25 114 ARG A C 1
ATOM 879 O O . ARG A 1 114 ? -4.254 2.952 24.119 1.00 94.25 114 ARG A O 1
ATOM 886 N N . ALA A 1 115 ? -5.361 4.875 24.500 1.00 93.38 115 ALA A N 1
ATOM 887 C CA . ALA A 1 115 ? -6.663 4.253 24.748 1.00 93.38 115 ALA A CA 1
ATOM 888 C C . ALA A 1 115 ? -7.227 3.587 23.484 1.00 93.38 115 ALA A C 1
ATOM 890 O O . ALA A 1 115 ? -7.822 2.516 23.551 1.00 93.38 115 ALA A O 1
ATOM 891 N N . GLU A 1 116 ? -6.946 4.174 22.325 1.00 93.56 116 GLU A N 1
ATOM 892 C CA . GLU A 1 116 ? -7.420 3.749 21.015 1.00 93.56 116 GLU A CA 1
ATOM 893 C C . GLU A 1 116 ? -6.935 2.339 20.636 1.00 93.56 116 GLU A C 1
ATOM 895 O O . GLU A 1 116 ? -7.621 1.625 19.912 1.00 93.56 116 GLU A O 1
ATOM 900 N N . LEU A 1 117 ? -5.789 1.887 21.167 1.00 94.50 117 LEU A N 1
ATOM 901 C CA . LEU A 1 117 ? -5.294 0.516 20.967 1.00 94.50 117 LEU A CA 1
ATOM 902 C C . LEU A 1 117 ? -6.062 -0.530 21.801 1.00 94.50 117 LEU A C 1
ATOM 904 O O . LEU A 1 117 ? -5.838 -1.732 21.657 1.00 94.50 117 LEU A O 1
ATOM 908 N N . GLY A 1 118 ? -6.966 -0.097 22.678 1.00 92.38 118 GLY A N 1
ATOM 909 C CA . GLY A 1 118 ? -7.954 -0.966 23.312 1.00 92.38 118 GLY A CA 1
ATOM 910 C C . GLY A 1 118 ? -9.235 -1.139 22.492 1.00 92.38 118 GLY A C 1
ATOM 911 O O . GLY A 1 118 ? -10.122 -1.857 22.937 1.00 92.38 118 GLY A O 1
ATOM 912 N N . HIS A 1 119 ? -9.370 -0.465 21.343 1.00 93.94 119 HIS A N 1
ATOM 913 C CA . HIS A 1 119 ? -10.592 -0.504 20.541 1.00 93.94 119 HIS A CA 1
ATOM 914 C C . HIS A 1 119 ? -10.591 -1.659 19.534 1.00 93.94 119 HIS A C 1
ATOM 916 O O . HIS A 1 119 ? -9.550 -2.176 19.126 1.00 93.94 119 HIS A O 1
ATOM 922 N N . ILE A 1 120 ? -11.795 -1.991 19.073 1.00 97.00 120 ILE A N 1
ATOM 923 C CA . ILE A 1 120 ? -12.031 -2.897 17.955 1.00 97.00 120 ILE A CA 1
ATOM 924 C C . ILE A 1 120 ? -11.524 -2.250 16.655 1.00 97.00 120 ILE A C 1
ATOM 926 O O . ILE A 1 120 ? -11.850 -1.094 16.367 1.00 97.00 120 ILE A O 1
ATOM 930 N N . ALA A 1 121 ? -10.740 -2.993 15.871 1.00 97.88 121 ALA A N 1
ATOM 931 C CA . ALA A 1 121 ? -10.026 -2.464 14.713 1.00 97.88 121 ALA A CA 1
ATOM 932 C C . ALA A 1 121 ? -9.950 -3.450 13.541 1.00 97.88 121 ALA A C 1
ATOM 934 O O . ALA A 1 121 ? -9.815 -4.664 13.727 1.00 97.88 121 ALA A O 1
ATOM 935 N N . VAL A 1 122 ? -9.908 -2.891 12.332 1.00 98.31 122 VAL A N 1
ATOM 936 C CA . VAL A 1 122 ? -9.200 -3.498 11.196 1.00 98.31 122 VAL A CA 1
ATOM 937 C C . VAL A 1 122 ? -7.801 -2.881 11.140 1.00 98.31 122 VAL A C 1
ATOM 939 O O . VAL A 1 122 ? -7.627 -1.708 11.463 1.00 98.31 122 VAL A O 1
ATOM 942 N N . TYR A 1 123 ? -6.782 -3.660 10.800 1.00 98.31 123 TYR A N 1
ATOM 943 C CA . TYR A 1 123 ? -5.400 -3.198 10.768 1.00 98.31 123 TYR A CA 1
ATOM 944 C C . TYR A 1 123 ? -4.617 -3.774 9.597 1.00 98.31 123 TYR A C 1
ATOM 946 O O . TYR A 1 123 ? -4.933 -4.834 9.058 1.00 98.31 123 TYR A O 1
ATOM 954 N N . PHE A 1 124 ? -3.543 -3.068 9.272 1.00 98.69 124 PHE A N 1
ATOM 955 C CA . PHE A 1 124 ? -2.613 -3.358 8.199 1.00 98.69 124 PHE A CA 1
ATOM 956 C C . PHE A 1 124 ? -1.207 -3.410 8.783 1.00 98.69 124 PHE A C 1
ATOM 958 O O . PHE A 1 124 ? -0.836 -2.517 9.543 1.00 98.69 124 PHE A O 1
ATOM 965 N N . LEU A 1 125 ? -0.424 -4.429 8.448 1.00 98.44 125 LEU A N 1
ATOM 966 C CA . LEU A 1 125 ? 1.007 -4.475 8.735 1.00 98.44 125 LEU A CA 1
ATOM 967 C C . LEU A 1 125 ? 1.756 -4.339 7.417 1.00 98.44 125 LEU A C 1
ATOM 969 O O . LEU A 1 125 ? 1.662 -5.222 6.567 1.00 98.44 125 LEU A O 1
ATOM 973 N N . PHE A 1 126 ? 2.486 -3.243 7.261 1.00 98.38 126 PHE A N 1
ATOM 974 C CA . PHE A 1 126 ? 3.255 -2.935 6.066 1.00 98.38 126 PHE A CA 1
ATOM 975 C C . PHE A 1 126 ? 4.734 -3.213 6.287 1.00 98.38 126 PHE A C 1
ATOM 977 O O . PHE A 1 126 ? 5.296 -2.912 7.348 1.00 98.38 126 PHE A O 1
ATOM 984 N N . GLY A 1 127 ? 5.375 -3.756 5.261 1.00 96.25 127 GLY A N 1
ATOM 985 C CA . GLY A 1 127 ? 6.804 -4.013 5.250 1.00 96.25 127 GLY A CA 1
ATOM 986 C C . GLY A 1 127 ? 7.325 -4.302 3.852 1.00 96.25 127 GLY A C 1
ATOM 987 O O . GLY A 1 127 ? 6.630 -4.136 2.853 1.00 96.25 127 GLY A O 1
ATOM 988 N N . GLU A 1 128 ? 8.569 -4.743 3.801 1.00 91.31 128 GLU A N 1
ATOM 989 C CA . GLU A 1 128 ? 9.283 -5.107 2.579 1.00 91.31 128 GLU A CA 1
ATOM 990 C C . GLU A 1 128 ? 10.024 -6.415 2.858 1.00 91.31 128 GLU A C 1
ATOM 992 O O . GLU A 1 128 ? 10.374 -6.689 4.009 1.00 91.31 128 GLU A O 1
ATOM 997 N N . SER A 1 129 ? 10.269 -7.208 1.820 1.00 87.69 129 SER A N 1
ATOM 998 C CA . SER A 1 129 ? 11.115 -8.400 1.890 1.00 87.69 129 SER A CA 1
ATOM 999 C C . SER A 1 129 ? 12.052 -8.413 0.694 1.00 87.69 129 SER A C 1
ATOM 1001 O O . SER A 1 129 ? 11.661 -7.986 -0.389 1.00 87.69 129 SER A O 1
ATOM 1003 N N . GLU A 1 130 ? 13.260 -8.935 0.884 1.00 83.19 130 GLU A N 1
ATOM 1004 C CA . GLU A 1 130 ? 14.194 -9.198 -0.216 1.00 83.19 130 GLU A CA 1
ATOM 1005 C C . GLU A 1 130 ? 13.677 -10.298 -1.153 1.00 83.19 130 GLU A C 1
ATOM 1007 O O . GLU A 1 130 ? 14.073 -10.344 -2.309 1.00 83.19 130 GLU A O 1
ATOM 1012 N N . GLU A 1 131 ? 12.746 -11.130 -0.677 1.00 83.00 131 GLU A N 1
ATOM 1013 C CA . GLU A 1 131 ? 12.131 -12.236 -1.424 1.00 83.00 131 GLU A CA 1
ATOM 1014 C C . GLU A 1 131 ? 10.876 -11.814 -2.210 1.00 83.00 131 GLU A C 1
ATOM 1016 O O . GLU A 1 131 ? 10.314 -12.607 -2.961 1.00 83.00 131 GLU A O 1
ATOM 1021 N N . SER A 1 132 ? 10.395 -10.577 -2.032 1.00 87.00 132 SER A N 1
ATOM 1022 C CA . SER A 1 132 ? 9.184 -10.083 -2.695 1.00 87.00 132 SER A CA 1
ATOM 1023 C C . SER A 1 132 ? 9.487 -8.860 -3.546 1.00 87.00 132 SER A C 1
ATOM 1025 O O . SER A 1 132 ? 9.948 -7.835 -3.051 1.00 87.00 132 SER A O 1
ATOM 1027 N N . ALA A 1 133 ? 9.129 -8.922 -4.829 1.00 89.44 133 ALA A N 1
ATOM 1028 C CA . ALA A 1 133 ? 9.236 -7.774 -5.725 1.00 89.44 133 ALA A CA 1
ATOM 1029 C C . ALA A 1 133 ? 8.290 -6.616 -5.345 1.00 89.44 133 ALA A C 1
ATOM 1031 O O . ALA A 1 133 ? 8.549 -5.462 -5.680 1.00 89.44 133 ALA A O 1
ATOM 1032 N N . LYS A 1 134 ? 7.176 -6.908 -4.662 1.00 92.88 134 LYS A N 1
ATOM 1033 C CA . LYS A 1 134 ? 6.203 -5.906 -4.198 1.00 92.88 134 LYS A CA 1
ATOM 1034 C C . LYS A 1 134 ? 6.367 -5.660 -2.693 1.00 92.88 134 LYS A C 1
ATOM 1036 O O . LYS A 1 134 ? 6.707 -6.601 -1.969 1.00 92.88 134 LYS A O 1
ATOM 1041 N N . PRO A 1 135 ? 6.066 -4.450 -2.185 1.00 94.31 135 PRO A N 1
ATOM 1042 C CA . PRO A 1 135 ? 5.926 -4.252 -0.745 1.00 94.31 135 PRO A CA 1
ATOM 1043 C C . PRO A 1 135 ? 4.853 -5.197 -0.191 1.00 94.31 135 PRO A C 1
ATOM 1045 O O . PRO A 1 135 ? 3.900 -5.551 -0.889 1.00 94.31 135 PRO A O 1
ATOM 1048 N N . ILE A 1 136 ? 5.012 -5.615 1.060 1.00 96.44 136 ILE A N 1
ATOM 1049 C CA . ILE A 1 136 ? 4.165 -6.625 1.694 1.00 96.44 136 ILE A CA 1
ATOM 1050 C C . ILE A 1 136 ? 3.125 -5.946 2.577 1.00 96.44 136 ILE A C 1
ATOM 1052 O O . ILE A 1 136 ? 3.438 -5.019 3.330 1.00 96.44 136 ILE A O 1
ATOM 1056 N N . VAL A 1 137 ? 1.893 -6.450 2.518 1.00 98.12 137 VAL A N 1
ATOM 1057 C CA . VAL A 1 137 ? 0.825 -6.113 3.454 1.00 98.12 137 VAL A CA 1
ATOM 1058 C C . VAL A 1 137 ? 0.220 -7.375 4.064 1.00 98.12 137 VAL A C 1
ATOM 1060 O O . VAL A 1 137 ? -0.109 -8.335 3.371 1.00 98.12 137 VAL A O 1
ATOM 1063 N N . TYR A 1 138 ? 0.023 -7.352 5.377 1.00 97.75 138 TYR A N 1
ATOM 1064 C CA . TYR A 1 138 ? -0.896 -8.256 6.065 1.00 97.75 138 TYR A CA 1
ATOM 1065 C C . TYR A 1 138 ? -2.109 -7.454 6.529 1.00 97.75 138 TYR A C 1
ATOM 1067 O O . TYR A 1 138 ? -1.946 -6.403 7.147 1.00 97.75 138 TYR A O 1
ATOM 1075 N N . ILE A 1 139 ? -3.315 -7.951 6.271 1.00 98.31 139 ILE A N 1
ATOM 1076 C CA . ILE A 1 139 ? -4.572 -7.301 6.656 1.00 98.31 139 ILE A CA 1
ATOM 1077 C C . ILE A 1 139 ? -5.264 -8.178 7.690 1.00 98.31 139 ILE A C 1
ATOM 1079 O O . ILE A 1 139 ? -5.440 -9.373 7.471 1.00 98.31 139 ILE A O 1
ATOM 1083 N N . GLY A 1 140 ? -5.659 -7.613 8.824 1.00 97.31 140 GLY A N 1
ATOM 1084 C CA . GLY A 1 140 ? -6.345 -8.380 9.855 1.00 97.31 140 GLY A CA 1
ATOM 1085 C C . GLY A 1 140 ? -7.374 -7.580 10.628 1.00 97.31 140 GLY A C 1
ATOM 1086 O O . GLY A 1 140 ? -7.408 -6.356 10.572 1.00 97.31 140 GLY A O 1
ATOM 1087 N N . GLN A 1 141 ? -8.177 -8.283 11.419 1.00 97.06 141 GLN A N 1
ATOM 1088 C CA . GLN A 1 141 ? -9.049 -7.677 12.428 1.00 97.06 141 GLN A CA 1
ATOM 1089 C C . GLN A 1 141 ? -8.709 -8.120 13.852 1.00 97.06 141 GLN A C 1
ATOM 1091 O O . GLN A 1 141 ? -8.077 -9.164 14.072 1.00 97.06 141 GLN A O 1
ATOM 1096 N N . THR A 1 142 ? -9.103 -7.306 14.830 1.00 97.12 142 THR A N 1
ATOM 1097 C CA . THR A 1 142 ? -8.989 -7.643 16.249 1.00 97.12 142 THR A CA 1
ATOM 1098 C C . THR A 1 142 ? -9.949 -6.826 17.110 1.00 97.12 142 THR A C 1
ATOM 1100 O O . THR A 1 142 ? -10.279 -5.689 16.783 1.00 97.12 142 THR A O 1
ATOM 1103 N N . GLU A 1 143 ? -10.346 -7.392 18.247 1.00 95.75 143 GLU A N 1
ATOM 1104 C CA . GLU A 1 143 ? -11.070 -6.673 19.305 1.00 95.75 143 GLU A CA 1
ATOM 1105 C C . GLU A 1 143 ? -10.125 -6.063 20.354 1.00 95.75 143 GLU A C 1
ATOM 1107 O O . GLU A 1 143 ? -10.517 -5.186 21.112 1.00 95.75 143 GLU A O 1
ATOM 1112 N N . ASP A 1 144 ? -8.866 -6.513 20.376 1.00 92.50 144 ASP A N 1
ATOM 1113 C CA . ASP A 1 144 ? -7.806 -6.020 21.259 1.00 92.50 144 ASP A CA 1
ATOM 1114 C C . ASP A 1 144 ? -6.534 -5.829 20.424 1.00 92.50 144 ASP A C 1
ATOM 1116 O O . ASP A 1 144 ? -5.875 -6.800 20.020 1.00 92.50 144 ASP A O 1
ATOM 1120 N N . VAL A 1 145 ? -6.214 -4.578 20.088 1.00 95.25 145 VAL A N 1
ATOM 1121 C CA . VAL A 1 145 ? -5.059 -4.276 19.233 1.00 95.25 145 VAL A CA 1
ATOM 1122 C C . VAL A 1 145 ? -3.749 -4.520 19.969 1.00 95.25 145 VAL A C 1
ATOM 1124 O O . VAL A 1 145 ? -2.821 -5.069 19.376 1.00 95.25 145 VAL A O 1
ATOM 1127 N N . ARG A 1 146 ? -3.670 -4.187 21.262 1.00 95.38 146 ARG A N 1
ATOM 1128 C CA . ARG A 1 146 ? -2.449 -4.360 22.068 1.00 95.38 146 ARG A CA 1
ATOM 1129 C C . ARG A 1 146 ? -1.971 -5.808 22.036 1.00 95.38 146 ARG A C 1
ATOM 1131 O O . ARG A 1 146 ? -0.836 -6.065 21.638 1.00 95.38 146 ARG A O 1
ATOM 1138 N N . LYS A 1 147 ? -2.851 -6.754 22.382 1.00 94.19 147 LYS A N 1
ATOM 1139 C CA . LYS A 1 147 ? -2.512 -8.187 22.364 1.00 94.19 147 LYS A CA 1
ATOM 1140 C C . LYS A 1 147 ? -2.187 -8.676 20.958 1.00 94.19 147 LYS A C 1
ATOM 1142 O O . LYS A 1 147 ? -1.293 -9.503 20.778 1.00 94.19 147 LYS A O 1
ATOM 1147 N N . ARG A 1 148 ? -2.907 -8.179 19.948 1.00 96.31 148 ARG A N 1
ATOM 1148 C CA . ARG A 1 148 ? -2.686 -8.595 18.561 1.00 96.31 148 ARG A CA 1
ATOM 1149 C C . ARG A 1 148 ? -1.318 -8.161 18.043 1.00 96.31 148 ARG A C 1
ATOM 1151 O O . ARG A 1 148 ? -0.637 -8.974 17.419 1.00 96.31 148 ARG A O 1
ATOM 1158 N N . LEU A 1 149 ? -0.913 -6.922 18.311 1.00 95.75 149 LEU A N 1
ATOM 1159 C CA . LEU A 1 149 ? 0.396 -6.418 17.906 1.00 95.75 149 LEU A CA 1
ATOM 1160 C C . LEU A 1 149 ? 1.533 -7.103 18.670 1.00 95.75 149 LEU A C 1
ATOM 1162 O O . LEU A 1 149 ? 2.546 -7.397 18.050 1.00 95.75 149 LEU A O 1
ATOM 1166 N N . ASP A 1 150 ? 1.364 -7.460 19.949 1.00 94.31 150 ASP A N 1
ATOM 1167 C CA . ASP A 1 150 ? 2.364 -8.260 20.682 1.00 94.31 150 ASP A CA 1
ATOM 1168 C C . ASP A 1 150 ? 2.599 -9.633 20.026 1.00 94.31 150 ASP A C 1
ATOM 1170 O O . ASP A 1 150 ? 3.737 -10.072 19.824 1.00 94.31 150 ASP A O 1
ATOM 1174 N N . ASN A 1 151 ? 1.513 -10.303 19.632 1.00 95.00 151 ASN A N 1
ATOM 1175 C CA . ASN A 1 151 ? 1.588 -11.578 18.924 1.00 95.00 151 ASN A CA 1
ATOM 1176 C C . ASN A 1 151 ? 2.273 -11.437 17.553 1.00 95.00 151 ASN A C 1
ATOM 1178 O O . ASN A 1 151 ? 3.066 -12.291 17.172 1.00 95.00 151 ASN A O 1
ATOM 1182 N N . HIS A 1 152 ? 2.001 -10.363 16.810 1.00 94.94 152 HIS A N 1
ATOM 1183 C CA . HIS A 1 152 ? 2.671 -10.121 15.528 1.00 94.94 152 HIS A CA 1
ATOM 1184 C C . HIS A 1 152 ? 4.123 -9.684 15.687 1.00 94.94 152 HIS A C 1
ATOM 1186 O O . HIS A 1 152 ? 4.963 -10.091 14.892 1.00 94.94 152 HIS A O 1
ATOM 1192 N N . ASN A 1 153 ? 4.453 -8.919 16.725 1.00 93.06 153 ASN A N 1
ATOM 1193 C CA . ASN A 1 153 ? 5.822 -8.482 16.978 1.00 93.06 153 ASN A CA 1
ATOM 1194 C C . ASN A 1 153 ? 6.765 -9.663 17.247 1.00 93.06 153 ASN A C 1
ATOM 1196 O O . ASN A 1 153 ? 7.935 -9.602 16.874 1.00 93.06 153 ASN A O 1
ATOM 1200 N N . SER A 1 154 ? 6.242 -10.734 17.851 1.00 92.69 154 SER A N 1
ATOM 1201 C CA . SER A 1 154 ? 6.982 -11.972 18.118 1.00 92.69 154 SER A CA 1
ATOM 1202 C C . SER A 1 154 ? 7.010 -12.959 16.946 1.00 92.69 154 SER A C 1
ATOM 1204 O O . SER A 1 154 ? 7.939 -13.753 16.872 1.00 92.69 154 SER A O 1
ATOM 1206 N N . LYS A 1 155 ? 6.017 -12.934 16.043 1.00 92.81 155 LYS A N 1
ATOM 1207 C CA . LYS A 1 155 ? 5.845 -13.973 15.004 1.00 92.81 155 LYS A CA 1
ATOM 1208 C C . LYS A 1 155 ? 6.077 -13.512 13.568 1.00 92.81 155 LYS A C 1
ATOM 1210 O O . LYS A 1 155 ? 6.332 -14.348 12.710 1.00 92.81 155 LYS A O 1
ATOM 1215 N N . LYS A 1 156 ? 5.939 -12.218 13.276 1.00 91.94 156 LYS A N 1
ATOM 1216 C CA . LYS A 1 156 ? 6.081 -11.663 11.924 1.00 91.94 156 LYS A CA 1
ATOM 1217 C C . LYS A 1 156 ? 7.211 -10.641 11.923 1.00 91.94 156 LYS A C 1
ATOM 1219 O O . LYS A 1 156 ? 7.147 -9.623 12.609 1.00 91.94 156 LYS A O 1
ATOM 1224 N N . HIS A 1 157 ? 8.265 -10.918 11.160 1.00 90.75 157 HIS A N 1
ATOM 1225 C CA . HIS A 1 157 ? 9.459 -10.071 11.133 1.00 90.75 157 HIS A CA 1
ATOM 1226 C C . HIS A 1 157 ? 9.448 -9.028 10.013 1.00 90.75 157 HIS A C 1
ATOM 1228 O O . HIS A 1 157 ? 10.065 -7.986 10.202 1.00 90.75 157 HIS A O 1
ATOM 1234 N N . PHE A 1 158 ? 8.701 -9.250 8.924 1.00 93.56 158 PHE A N 1
ATOM 1235 C CA . PHE A 1 158 ? 8.709 -8.364 7.751 1.00 93.56 158 PHE A CA 1
ATOM 1236 C C . PHE A 1 158 ? 8.161 -6.957 8.032 1.00 93.56 158 PHE A C 1
ATOM 1238 O O . PHE A 1 158 ? 8.549 -5.993 7.373 1.00 93.56 158 PHE A O 1
ATOM 1245 N N . TRP A 1 159 ? 7.222 -6.824 8.976 1.00 95.88 159 TRP A N 1
ATOM 1246 C CA . TRP A 1 159 ? 6.490 -5.575 9.145 1.00 95.88 159 TRP A CA 1
ATOM 1247 C C . TRP A 1 159 ? 7.331 -4.518 9.866 1.00 95.88 159 TRP A C 1
ATOM 1249 O O . TRP A 1 159 ? 8.011 -4.790 10.863 1.00 95.88 159 TRP A O 1
ATOM 1259 N N . LYS A 1 160 ? 7.247 -3.292 9.349 1.00 96.88 160 LYS A N 1
ATOM 1260 C CA . LYS A 1 160 ? 7.914 -2.086 9.859 1.00 96.88 160 LYS A CA 1
ATOM 1261 C C . LYS A 1 160 ? 6.911 -1.094 10.450 1.00 96.88 160 LYS A C 1
ATOM 1263 O O . LYS A 1 160 ? 7.229 -0.418 11.426 1.00 96.88 160 LYS A O 1
ATOM 1268 N N . THR A 1 161 ? 5.694 -1.051 9.907 1.00 98.25 161 THR A N 1
ATOM 1269 C CA . THR A 1 161 ? 4.643 -0.117 10.329 1.00 98.25 161 THR A CA 1
ATOM 1270 C C . THR A 1 161 ? 3.301 -0.825 10.393 1.00 98.25 161 THR A C 1
ATOM 1272 O O . THR A 1 161 ? 2.945 -1.558 9.474 1.00 98.25 161 THR A O 1
ATOM 1275 N N . ALA A 1 162 ? 2.537 -0.577 11.452 1.00 98.44 162 ALA A N 1
ATOM 1276 C CA . ALA A 1 162 ? 1.127 -0.923 11.510 1.00 98.44 162 ALA A CA 1
ATOM 1277 C C . ALA A 1 162 ? 0.267 0.318 11.229 1.00 98.44 162 ALA A C 1
ATOM 1279 O O . ALA A 1 162 ? 0.569 1.403 11.721 1.00 98.44 162 ALA A O 1
ATOM 1280 N N . VAL A 1 163 ? -0.818 0.164 10.476 1.00 98.62 163 VAL A N 1
ATOM 1281 C CA . VAL A 1 163 ? -1.881 1.172 10.368 1.00 98.62 163 VAL A CA 1
ATOM 1282 C C . VAL A 1 163 ? -3.161 0.543 10.889 1.00 98.62 163 VAL A C 1
ATOM 1284 O O . VAL A 1 163 ? -3.615 -0.476 10.378 1.00 98.62 163 VAL A O 1
ATOM 1287 N N . LEU A 1 164 ? -3.719 1.118 11.944 1.00 98.25 164 LEU A N 1
ATOM 1288 C CA . LEU A 1 164 ? -4.939 0.659 12.597 1.00 98.25 164 LEU A CA 1
ATOM 1289 C C . LEU A 1 164 ? -6.077 1.569 12.174 1.00 98.25 164 LEU A C 1
ATOM 1291 O O . LEU A 1 164 ? -5.890 2.778 12.138 1.00 98.25 164 LEU A O 1
ATOM 1295 N N . VAL A 1 165 ? -7.259 1.025 11.926 1.00 98.31 165 VAL A N 1
ATOM 1296 C CA . VAL A 1 165 ? -8.448 1.826 11.646 1.00 98.31 165 VAL A CA 1
ATOM 1297 C C . VAL A 1 165 ? -9.508 1.465 12.664 1.00 98.31 165 VAL A C 1
ATOM 1299 O O . VAL A 1 165 ? -9.949 0.317 12.758 1.00 98.31 165 VAL A O 1
ATOM 1302 N N . VAL A 1 166 ? -9.873 2.464 13.462 1.00 97.25 166 VAL A N 1
ATOM 1303 C CA . VAL A 1 166 ? -10.747 2.319 14.627 1.00 97.25 166 VAL A CA 1
ATOM 1304 C C . VAL A 1 166 ? -11.904 3.302 14.546 1.00 97.25 166 VAL A C 1
ATOM 1306 O O . VAL A 1 166 ? -11.778 4.392 13.985 1.00 97.25 166 VAL A O 1
ATOM 1309 N N . SER A 1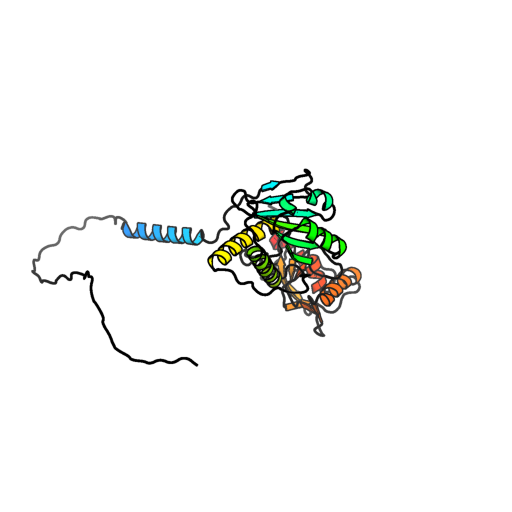 167 ? -13.022 2.945 15.174 1.00 96.00 167 SER A N 1
ATOM 1310 C CA . SER A 1 167 ? -14.112 3.887 15.418 1.00 96.00 167 SER A CA 1
ATOM 1311 C C . SER A 1 167 ? -13.795 4.780 16.622 1.00 96.00 167 SER A C 1
ATOM 1313 O O . SER A 1 167 ? -13.521 4.290 17.720 1.00 96.00 167 SER A O 1
ATOM 1315 N N . ARG A 1 168 ? -13.924 6.096 16.441 1.00 94.12 168 ARG A N 1
ATOM 1316 C CA . ARG A 1 168 ? -13.802 7.132 17.483 1.00 94.12 168 ARG A CA 1
ATOM 1317 C C . ARG A 1 168 ? -14.918 7.024 18.523 1.00 94.12 168 ARG A C 1
ATOM 1319 O O . ARG A 1 168 ? -14.692 7.259 19.702 1.00 94.12 168 ARG A O 1
ATOM 1326 N N . ILE A 1 169 ? -16.101 6.596 18.083 1.00 93.19 169 ILE A N 1
ATOM 1327 C CA . ILE A 1 169 ? -17.298 6.388 18.916 1.00 93.19 169 ILE A CA 1
ATOM 1328 C C . ILE A 1 169 ? -17.534 4.909 19.272 1.00 93.19 169 ILE A C 1
ATOM 1330 O O . ILE A 1 169 ? -18.625 4.544 19.687 1.00 93.19 169 ILE A O 1
ATOM 1334 N N . GLN A 1 170 ? -16.523 4.049 19.072 1.00 92.19 170 GLN A N 1
ATOM 1335 C CA . GLN A 1 170 ? -16.559 2.615 19.414 1.00 92.19 170 GLN A CA 1
ATOM 1336 C C . GLN A 1 170 ? -17.779 1.828 18.873 1.00 92.19 170 GLN A C 1
ATOM 1338 O O . GLN A 1 170 ? -18.290 0.933 19.537 1.00 92.19 170 GLN A O 1
ATOM 1343 N N . THR A 1 171 ? -18.246 2.125 17.655 1.00 93.38 171 THR A N 1
ATOM 1344 C CA . THR A 1 171 ? -19.409 1.451 17.043 1.00 93.38 171 THR A CA 1
ATOM 1345 C C . THR A 1 171 ? -19.084 0.128 16.358 1.00 93.38 171 THR A C 1
ATOM 1347 O O . THR A 1 171 ? -19.993 -0.630 16.019 1.00 93.38 171 THR A O 1
ATOM 1350 N N . PHE A 1 172 ? -17.804 -0.172 16.126 1.00 96.50 172 PHE A N 1
ATOM 1351 C CA . PHE A 1 172 ? -17.416 -1.431 15.501 1.00 96.50 172 PHE A CA 1
ATOM 1352 C C . PHE A 1 172 ? -17.793 -2.622 16.378 1.00 96.50 172 PHE A C 1
ATOM 1354 O O . PHE A 1 172 ? -17.653 -2.608 17.593 1.00 96.50 172 PHE A O 1
ATOM 1361 N N . THR A 1 173 ? -18.241 -3.685 15.720 1.00 96.44 173 THR A N 1
ATOM 1362 C CA . THR A 1 173 ? -18.540 -4.986 16.323 1.00 96.44 173 THR A CA 1
ATOM 1363 C C . THR A 1 173 ? -17.775 -6.052 15.550 1.00 96.44 173 THR A C 1
ATOM 1365 O O . THR A 1 173 ? -17.197 -5.776 14.493 1.00 96.44 173 THR A O 1
ATOM 1368 N N . GLN A 1 174 ? -17.820 -7.294 16.024 1.00 95.75 174 GLN A N 1
ATOM 1369 C CA . GLN A 1 174 ? -17.194 -8.411 15.326 1.00 95.75 174 GLN A CA 1
ATOM 1370 C C . GLN A 1 174 ? -17.720 -8.589 13.888 1.00 95.75 174 GLN A C 1
ATOM 1372 O O . GLN A 1 174 ? -16.954 -8.927 12.987 1.00 95.75 174 GLN A O 1
ATOM 1377 N N . ALA A 1 175 ? -19.011 -8.334 13.643 1.00 96.62 175 ALA A N 1
ATOM 1378 C CA . ALA A 1 175 ? -19.583 -8.410 12.299 1.00 96.62 175 ALA A CA 1
ATOM 1379 C C . ALA A 1 175 ? -18.974 -7.348 11.368 1.00 96.62 175 ALA A C 1
ATOM 1381 O O . ALA A 1 175 ? -18.563 -7.676 10.254 1.00 96.62 175 ALA A O 1
ATOM 1382 N N . HIS A 1 176 ? -18.836 -6.110 11.860 1.00 97.69 176 HIS A N 1
ATOM 1383 C CA . HIS A 1 176 ? -18.243 -5.004 11.109 1.00 97.69 176 HIS A CA 1
ATOM 1384 C C . HIS A 1 176 ? -16.799 -5.310 10.691 1.00 97.69 176 HIS A C 1
ATOM 1386 O O . HIS A 1 176 ? -16.471 -5.264 9.508 1.00 97.69 176 HIS A O 1
ATOM 1392 N N . ILE A 1 177 ? -15.934 -5.680 11.640 1.00 97.25 177 ILE A N 1
ATOM 1393 C CA . ILE A 1 177 ? -14.507 -5.880 11.347 1.00 97.25 177 ILE A CA 1
ATOM 1394 C C . ILE A 1 177 ? -14.232 -7.119 10.494 1.00 97.25 177 ILE A C 1
ATOM 1396 O O . ILE A 1 177 ? -13.307 -7.096 9.689 1.00 97.25 177 ILE A O 1
ATOM 1400 N N . ARG A 1 178 ? -15.040 -8.183 10.612 1.00 97.62 178 ARG A N 1
ATOM 1401 C CA . ARG A 1 178 ? -14.927 -9.357 9.730 1.00 97.62 178 ARG A CA 1
ATOM 1402 C C . ARG A 1 178 ? -15.298 -9.008 8.293 1.00 97.62 178 ARG A C 1
ATOM 1404 O O . ARG A 1 178 ? -14.663 -9.499 7.364 1.00 97.62 178 ARG A O 1
ATOM 1411 N N . TYR A 1 179 ? -16.320 -8.171 8.108 1.00 98.38 179 TYR A N 1
ATOM 1412 C CA . TYR A 1 179 ? -16.705 -7.703 6.780 1.00 98.38 179 TYR A CA 1
ATOM 1413 C C . TYR A 1 179 ? -15.641 -6.774 6.190 1.00 98.38 179 TYR A C 1
ATOM 1415 O O . TYR A 1 179 ? -15.238 -6.976 5.047 1.00 98.38 179 TYR A O 1
ATOM 1423 N N . LEU A 1 180 ? -15.133 -5.814 6.973 1.00 98.19 180 LEU A N 1
ATOM 1424 C CA . LEU A 1 180 ? -14.058 -4.918 6.537 1.00 98.19 180 LEU A CA 1
ATOM 1425 C C . LEU A 1 180 ? -12.779 -5.685 6.193 1.00 98.19 180 LEU A C 1
ATOM 1427 O O . LEU A 1 180 ? -12.190 -5.408 5.157 1.00 98.19 180 LEU A O 1
ATOM 1431 N N . GLU A 1 181 ? -12.369 -6.672 6.996 1.00 98.19 181 GLU A N 1
ATOM 1432 C CA . GLU A 1 181 ? -11.213 -7.534 6.701 1.00 98.19 181 GLU A CA 1
ATOM 1433 C C . GLU A 1 181 ? -11.394 -8.274 5.368 1.00 98.19 181 GLU A C 1
ATOM 1435 O O . GLU A 1 181 ? -10.517 -8.209 4.505 1.00 98.19 181 GLU A O 1
ATOM 1440 N N . TRP A 1 182 ? -12.548 -8.923 5.164 1.00 97.88 182 TRP A N 1
ATOM 1441 C CA . TRP A 1 182 ? -12.874 -9.584 3.898 1.00 97.88 182 TRP A CA 1
ATOM 1442 C C . TRP A 1 182 ? -12.823 -8.611 2.714 1.00 97.88 182 TRP A C 1
ATOM 1444 O O . TRP A 1 182 ? -12.199 -8.910 1.692 1.00 97.88 182 TRP A O 1
ATOM 1454 N N . HIS A 1 183 ? -13.461 -7.447 2.854 1.00 98.06 183 HIS A N 1
ATOM 1455 C CA . HIS A 1 183 ? -13.548 -6.459 1.788 1.00 98.06 183 HIS A CA 1
ATOM 1456 C C . HIS A 1 183 ? -12.174 -5.865 1.460 1.00 98.06 183 HIS A C 1
ATOM 1458 O O . HIS A 1 183 ? -11.804 -5.804 0.290 1.00 98.06 183 HIS A O 1
ATOM 1464 N N . CYS A 1 184 ? -11.380 -5.514 2.475 1.00 98.25 184 CYS A N 1
ATOM 1465 C CA . CYS A 1 184 ? -10.019 -5.010 2.310 1.00 98.25 184 CYS A CA 1
ATOM 1466 C C . CYS A 1 184 ? -9.118 -6.050 1.633 1.00 98.25 184 CYS A C 1
ATOM 1468 O O . CYS A 1 184 ? -8.411 -5.713 0.691 1.00 98.25 184 CYS A O 1
ATOM 1470 N N . LEU A 1 185 ? -9.168 -7.323 2.041 1.00 97.81 185 LEU A N 1
ATOM 1471 C CA . LEU A 1 185 ? -8.390 -8.383 1.386 1.00 97.81 185 LEU A CA 1
ATOM 1472 C C . LEU A 1 185 ? -8.781 -8.568 -0.080 1.00 97.81 185 LEU A C 1
ATOM 1474 O O . LEU A 1 185 ? -7.909 -8.718 -0.935 1.00 97.81 185 LEU A O 1
ATOM 1478 N N . ARG A 1 186 ? -10.084 -8.532 -0.382 1.00 96.12 186 ARG A N 1
ATOM 1479 C CA . ARG A 1 186 ? -10.580 -8.600 -1.760 1.00 96.12 186 ARG A CA 1
ATOM 1480 C C . ARG A 1 186 ? -10.049 -7.429 -2.590 1.00 96.12 186 ARG A C 1
ATOM 1482 O O . ARG A 1 186 ? -9.462 -7.665 -3.640 1.00 96.12 186 ARG A O 1
ATOM 1489 N N . MET A 1 187 ? -10.202 -6.201 -2.096 1.00 96.88 187 MET A N 1
ATOM 1490 C CA . MET A 1 187 ? -9.758 -4.994 -2.797 1.00 96.88 187 MET A CA 1
ATOM 1491 C C . MET A 1 187 ? -8.239 -4.959 -2.978 1.00 96.88 187 MET A C 1
ATOM 1493 O O . MET A 1 187 ? -7.770 -4.728 -4.083 1.00 96.88 187 MET A O 1
ATOM 1497 N N . ALA A 1 188 ? -7.456 -5.273 -1.942 1.00 96.56 188 ALA A N 1
ATOM 1498 C CA . ALA A 1 188 ? -5.996 -5.322 -2.042 1.00 96.56 188 ALA A CA 1
ATOM 1499 C C . ALA A 1 188 ? -5.524 -6.348 -3.087 1.00 96.56 188 ALA A C 1
ATOM 1501 O O . ALA A 1 188 ? -4.580 -6.085 -3.833 1.00 96.56 188 ALA A O 1
ATOM 1502 N N . LYS A 1 189 ? -6.202 -7.501 -3.178 1.00 93.75 189 LYS A N 1
ATOM 1503 C CA . LYS A 1 189 ? -5.899 -8.544 -4.166 1.00 93.75 189 LYS A CA 1
ATOM 1504 C C . LYS A 1 189 ? -6.259 -8.113 -5.587 1.00 93.75 189 LYS A C 1
ATOM 1506 O O . LYS A 1 189 ? -5.486 -8.371 -6.501 1.00 93.75 189 LYS A O 1
ATOM 1511 N N . GLU A 1 190 ? -7.414 -7.473 -5.766 1.00 92.25 190 GLU A N 1
ATOM 1512 C CA . GLU A 1 190 ? -7.858 -6.937 -7.060 1.00 92.25 190 GLU A CA 1
ATOM 1513 C C . GLU A 1 190 ? -6.943 -5.809 -7.554 1.00 92.25 190 GLU A C 1
ATOM 1515 O O . GLU A 1 190 ? -6.609 -5.764 -8.736 1.00 92.25 190 GLU A O 1
ATOM 1520 N N . THR A 1 191 ? -6.494 -4.937 -6.651 1.00 92.81 191 THR A N 1
ATOM 1521 C CA . THR A 1 191 ? -5.562 -3.847 -6.955 1.00 92.81 191 THR A CA 1
ATOM 1522 C C . THR A 1 191 ? -4.152 -4.365 -7.245 1.00 92.81 191 THR A C 1
ATOM 1524 O O . THR A 1 191 ? -3.457 -3.832 -8.110 1.00 92.81 191 THR A O 1
ATOM 1527 N N . GLY A 1 192 ? -3.700 -5.394 -6.520 1.00 91.94 192 GLY A N 1
ATOM 1528 C CA . GLY A 1 192 ? -2.420 -6.061 -6.760 1.00 91.94 192 GLY A CA 1
ATOM 1529 C C . GLY A 1 192 ? -1.184 -5.188 -6.510 1.00 91.94 192 GLY A C 1
ATOM 1530 O O . GLY A 1 192 ? -0.104 -5.515 -7.001 1.00 91.94 192 GLY A O 1
ATOM 1531 N N . ARG A 1 193 ? -1.313 -4.080 -5.771 1.00 92.94 193 ARG A N 1
ATOM 1532 C CA . ARG A 1 193 ? -0.212 -3.137 -5.507 1.00 92.94 193 ARG A CA 1
ATOM 1533 C C . ARG A 1 193 ? 0.779 -3.634 -4.452 1.00 92.94 193 ARG A C 1
ATOM 1535 O O . ARG A 1 193 ? 1.966 -3.339 -4.542 1.00 92.94 193 ARG A O 1
ATOM 1542 N N . PHE A 1 194 ? 0.300 -4.426 -3.497 1.00 95.25 194 PHE A N 1
ATOM 1543 C CA . PHE A 1 194 ? 1.102 -5.062 -2.451 1.00 95.25 194 PHE A CA 1
ATOM 1544 C C . PHE A 1 194 ? 1.026 -6.586 -2.588 1.00 95.25 194 PHE A C 1
ATOM 1546 O O . PHE A 1 194 ? 0.003 -7.126 -3.015 1.00 95.25 194 PHE A O 1
ATOM 1553 N N . ALA A 1 195 ? 2.090 -7.286 -2.197 1.00 94.38 195 ALA A N 1
ATOM 1554 C CA . ALA A 1 195 ? 2.031 -8.719 -1.941 1.00 94.38 195 ALA A CA 1
ATOM 1555 C C . ALA A 1 195 ? 1.277 -8.961 -0.624 1.00 94.38 195 ALA A C 1
ATOM 1557 O O . ALA A 1 195 ? 1.562 -8.316 0.385 1.00 94.38 195 ALA A O 1
ATOM 1558 N N . ILE A 1 196 ? 0.297 -9.865 -0.635 1.00 95.31 196 ILE A N 1
ATOM 1559 C CA . ILE A 1 196 ? -0.527 -10.168 0.541 1.00 95.31 196 ILE A CA 1
ATOM 1560 C C . ILE A 1 196 ? 0.083 -11.355 1.292 1.00 95.31 196 ILE A C 1
ATOM 1562 O O . ILE A 1 196 ? 0.212 -12.433 0.723 1.00 95.31 196 ILE A O 1
ATOM 1566 N N . ASP A 1 197 ? 0.401 -11.159 2.572 1.00 95.56 197 ASP A N 1
ATOM 1567 C CA . ASP A 1 197 ? 1.001 -12.170 3.468 1.00 95.56 197 ASP A CA 1
ATOM 1568 C C . ASP A 1 197 ? -0.046 -13.013 4.231 1.00 95.56 197 ASP A C 1
ATOM 1570 O O . ASP A 1 197 ? 0.272 -13.865 5.057 1.00 95.56 197 ASP A O 1
ATOM 1574 N N . ASN A 1 198 ? -1.337 -12.773 4.007 1.00 94.69 198 ASN A N 1
ATOM 1575 C CA . ASN A 1 198 ? -2.396 -13.576 4.612 1.00 94.69 198 ASN A CA 1
ATOM 1576 C C . ASN A 1 198 ? -2.432 -14.994 4.019 1.00 94.69 198 ASN A C 1
ATOM 1578 O O . ASN A 1 198 ? -2.741 -15.158 2.842 1.00 94.69 198 ASN A O 1
ATOM 1582 N N . ASP A 1 199 ? -2.252 -16.014 4.862 1.00 86.50 199 ASP A N 1
ATOM 1583 C CA . ASP A 1 199 ? -2.321 -17.428 4.451 1.00 86.50 199 ASP A CA 1
ATOM 1584 C C . ASP A 1 199 ? -3.714 -17.849 3.949 1.00 86.50 199 ASP A C 1
ATOM 1586 O O . ASP A 1 199 ? -3.856 -18.734 3.106 1.00 86.50 199 ASP A O 1
ATOM 1590 N N . VAL A 1 200 ? -4.769 -17.235 4.495 1.00 85.12 200 VAL A N 1
ATOM 1591 C CA . VAL A 1 200 ? -6.163 -17.599 4.220 1.00 85.12 200 VAL A CA 1
ATOM 1592 C C . VAL A 1 200 ? -6.989 -16.347 3.973 1.00 85.12 200 VAL A C 1
ATOM 1594 O O . VAL A 1 200 ? -6.992 -15.415 4.778 1.00 85.12 200 VAL A O 1
ATOM 1597 N N . GLN A 1 201 ? -7.753 -16.359 2.880 1.00 83.50 201 GLN A N 1
ATOM 1598 C CA . GLN A 1 201 ? -8.778 -15.356 2.625 1.00 83.50 201 GLN A CA 1
ATOM 1599 C C . GLN A 1 201 ? -10.088 -15.782 3.313 1.00 83.50 201 GLN A C 1
ATOM 1601 O O . GLN A 1 201 ? -10.618 -16.850 2.993 1.00 83.50 201 GLN A O 1
ATOM 1606 N N . PRO A 1 202 ? -10.634 -14.986 4.249 1.00 87.12 202 PRO A N 1
ATOM 1607 C CA . PRO A 1 202 ? -11.916 -15.297 4.866 1.00 87.12 202 PRO A CA 1
ATOM 1608 C C . PRO A 1 202 ? -13.037 -15.252 3.816 1.00 87.12 202 PRO A C 1
ATOM 1610 O O . PRO A 1 202 ? -12.974 -14.486 2.855 1.00 87.12 202 PRO A O 1
ATOM 1613 N N . GLY A 1 203 ? -14.084 -16.062 3.991 1.00 90.31 203 GLY A N 1
ATOM 1614 C CA . GLY A 1 203 ? -15.302 -15.952 3.179 1.00 90.31 203 GLY A CA 1
ATOM 1615 C C . GLY A 1 203 ? -16.083 -14.669 3.494 1.00 90.31 203 GLY A C 1
ATOM 1616 O O . GLY A 1 203 ? -15.955 -14.136 4.598 1.00 90.31 203 GLY A O 1
ATOM 1617 N N . LYS A 1 204 ? -16.917 -14.194 2.551 1.00 95.12 204 LYS A N 1
ATOM 1618 C CA . LYS A 1 204 ? -17.785 -13.020 2.765 1.00 95.12 204 LYS A CA 1
ATOM 1619 C C . LYS A 1 204 ? -18.709 -13.285 3.964 1.00 95.12 204 LYS A C 1
ATOM 1621 O O . LYS A 1 204 ? -19.520 -14.211 3.888 1.00 95.12 204 LYS A O 1
ATOM 1626 N N . PRO A 1 205 ? -18.612 -12.521 5.064 1.00 95.19 205 PRO A N 1
ATOM 1627 C CA . PRO A 1 205 ? -19.534 -12.680 6.177 1.00 95.19 205 PRO A CA 1
ATOM 1628 C C . PRO A 1 205 ? -20.912 -12.133 5.800 1.00 95.19 205 PRO A C 1
ATOM 1630 O O . PRO A 1 205 ? -21.031 -11.186 5.021 1.00 95.19 205 PRO A O 1
ATOM 1633 N N . PHE A 1 206 ? -21.959 -12.720 6.376 1.00 95.94 206 PHE A N 1
ATOM 1634 C CA . PHE A 1 206 ? -23.307 -12.187 6.237 1.00 95.94 206 PHE A CA 1
ATOM 1635 C C . PHE A 1 206 ? -23.453 -10.891 7.041 1.00 95.94 206 PHE A C 1
ATOM 1637 O O . PHE A 1 206 ? -23.101 -10.840 8.221 1.00 95.94 206 PHE A O 1
ATOM 1644 N N . VAL A 1 207 ? -24.009 -9.873 6.394 1.00 96.94 207 VAL A N 1
ATOM 1645 C CA . VAL A 1 207 ? -24.376 -8.573 6.957 1.00 96.94 207 VAL A CA 1
ATOM 1646 C C . VAL A 1 207 ? -25.708 -8.150 6.328 1.00 96.94 207 VAL A C 1
ATOM 1648 O O . VAL A 1 207 ? -26.045 -8.618 5.240 1.00 96.94 207 VAL A O 1
ATOM 1651 N N . THR A 1 208 ? -26.499 -7.317 7.004 1.00 98.06 208 THR A N 1
ATOM 1652 C CA . THR A 1 208 ? -27.719 -6.759 6.399 1.00 98.06 208 THR A CA 1
ATOM 1653 C C . THR A 1 208 ? -27.351 -5.731 5.329 1.00 98.06 208 THR A C 1
ATOM 1655 O O . THR A 1 208 ? -26.288 -5.121 5.408 1.00 98.06 208 THR A O 1
ATOM 1658 N N . GLU A 1 209 ? -28.233 -5.498 4.357 1.00 97.81 209 GLU A N 1
ATOM 1659 C CA . GLU A 1 209 ? -28.007 -4.506 3.293 1.00 97.81 209 GLU A CA 1
ATOM 1660 C C . GLU A 1 209 ? -27.683 -3.093 3.830 1.00 97.81 209 GLU A C 1
ATOM 1662 O O . GLU A 1 209 ? -26.694 -2.518 3.376 1.00 97.81 209 GLU A O 1
ATOM 1667 N N . PRO A 1 210 ? -28.396 -2.541 4.840 1.00 98.12 210 PRO A N 1
ATOM 1668 C CA . PRO A 1 210 ? -28.028 -1.241 5.406 1.00 98.12 210 PRO A CA 1
ATOM 1669 C C . PRO A 1 210 ? -26.627 -1.239 6.027 1.00 98.12 210 PRO A C 1
ATOM 1671 O O . PRO A 1 210 ? -25.862 -0.301 5.835 1.00 98.12 210 PRO A O 1
ATOM 1674 N N . MET A 1 211 ? -26.261 -2.321 6.720 1.00 97.56 211 MET A N 1
ATOM 1675 C CA . MET A 1 211 ? -24.940 -2.440 7.335 1.00 97.56 211 MET A CA 1
ATOM 1676 C C . MET A 1 211 ? -23.837 -2.592 6.281 1.00 97.56 211 MET A C 1
ATOM 1678 O O . MET A 1 211 ? -22.743 -2.075 6.470 1.00 97.56 211 MET A O 1
ATOM 1682 N N . GLU A 1 212 ? -24.105 -3.281 5.168 1.00 98.19 212 GLU A N 1
ATOM 1683 C CA . GLU A 1 212 ? -23.185 -3.342 4.029 1.00 98.19 212 GLU A CA 1
ATOM 1684 C C . GLU A 1 212 ? -22.930 -1.947 3.451 1.00 98.19 212 GLU A C 1
ATOM 1686 O O . GLU A 1 212 ? -21.771 -1.590 3.251 1.00 98.19 212 GLU A O 1
ATOM 1691 N N . ALA A 1 213 ? -23.977 -1.141 3.253 1.00 98.00 213 ALA A N 1
ATOM 1692 C CA . ALA A 1 213 ? -23.842 0.231 2.767 1.00 98.00 213 ALA A CA 1
ATOM 1693 C C . ALA A 1 213 ? -22.988 1.101 3.709 1.00 98.00 213 ALA A C 1
ATOM 1695 O O . ALA A 1 213 ? -22.047 1.752 3.252 1.00 98.00 213 ALA A O 1
ATOM 1696 N N . ASP A 1 214 ? -23.244 1.042 5.019 1.00 96.81 214 ASP A N 1
ATOM 1697 C CA . ASP A 1 214 ? -22.459 1.774 6.024 1.00 96.81 214 ASP A CA 1
ATOM 1698 C C . ASP A 1 214 ? -20.983 1.340 6.027 1.00 96.81 214 ASP A C 1
ATOM 1700 O O . ASP A 1 214 ? -20.068 2.159 6.118 1.00 96.81 214 ASP A O 1
ATOM 1704 N N . LEU A 1 215 ? -20.728 0.035 5.902 1.00 98.00 215 LEU A N 1
ATOM 1705 C CA . LEU A 1 215 ? -19.378 -0.526 5.886 1.00 98.00 215 LEU A CA 1
ATOM 1706 C C . LEU A 1 215 ? -18.592 -0.163 4.625 1.00 98.00 215 LEU A C 1
ATOM 1708 O O . LEU A 1 215 ? -17.369 -0.036 4.696 1.00 98.00 215 LEU A O 1
ATOM 1712 N N . LEU A 1 216 ? -19.271 0.011 3.492 1.00 98.00 216 LEU A N 1
ATOM 1713 C CA . LEU A 1 216 ? -18.651 0.494 2.260 1.00 98.00 216 LEU A CA 1
ATOM 1714 C C . LEU A 1 216 ? -18.296 1.990 2.355 1.00 98.00 216 LEU A C 1
ATOM 1716 O O . LEU A 1 216 ? -17.187 2.353 1.975 1.00 98.00 216 LEU A O 1
ATOM 1720 N N . ASP A 1 217 ? -19.138 2.836 2.964 1.00 96.50 217 ASP A N 1
ATOM 1721 C CA . ASP A 1 217 ? -18.781 4.245 3.246 1.00 96.50 217 ASP A CA 1
ATOM 1722 C C . ASP A 1 217 ? -17.605 4.357 4.241 1.00 96.50 217 ASP A C 1
ATOM 1724 O O . ASP A 1 217 ? -16.690 5.178 4.081 1.00 96.50 217 ASP A O 1
ATOM 1728 N N . ILE A 1 218 ? -17.572 3.472 5.245 1.00 97.19 218 ILE A N 1
ATOM 1729 C CA . ILE A 1 218 ? -16.422 3.333 6.146 1.00 97.19 218 ILE A CA 1
ATOM 1730 C C . ILE A 1 218 ? -15.172 2.911 5.368 1.00 97.19 218 ILE A C 1
ATOM 1732 O O . ILE A 1 218 ? -14.101 3.465 5.619 1.00 97.19 218 ILE A O 1
ATOM 1736 N N . PHE A 1 219 ? -15.285 1.958 4.439 1.00 98.00 219 PHE A N 1
ATOM 1737 C CA . PHE A 1 219 ? -14.167 1.525 3.604 1.00 98.00 219 PHE A CA 1
ATOM 1738 C C . PHE A 1 219 ? -13.628 2.667 2.734 1.00 98.00 219 PHE A C 1
ATOM 1740 O O . PHE A 1 219 ? -12.415 2.858 2.693 1.00 98.00 219 PHE A O 1
ATOM 1747 N N . ASP A 1 220 ? -14.489 3.473 2.116 1.00 96.06 220 ASP A N 1
ATOM 1748 C CA . ASP A 1 220 ? -14.058 4.629 1.321 1.00 96.06 220 ASP A CA 1
ATOM 1749 C C . ASP A 1 220 ? -13.291 5.646 2.175 1.00 96.06 220 ASP A C 1
ATOM 1751 O O . ASP A 1 220 ? -12.244 6.162 1.777 1.00 96.06 220 ASP A O 1
ATOM 1755 N N . THR A 1 221 ? -13.776 5.898 3.393 1.00 96.38 221 THR A N 1
ATOM 1756 C CA . THR A 1 221 ? -13.100 6.773 4.358 1.00 96.38 221 THR A CA 1
ATOM 1757 C C . THR A 1 221 ? -11.749 6.193 4.781 1.00 96.38 221 THR A C 1
ATOM 1759 O O . THR A 1 221 ? -10.739 6.900 4.793 1.00 96.38 221 THR A O 1
ATOM 1762 N N . LEU A 1 222 ? -11.725 4.900 5.108 1.00 97.12 222 LEU A N 1
ATOM 1763 C CA . LEU A 1 222 ? -10.530 4.151 5.472 1.00 97.12 222 LEU A CA 1
ATOM 1764 C C . LEU A 1 222 ? -9.484 4.218 4.362 1.00 97.12 222 LEU A C 1
ATOM 1766 O O . LEU A 1 222 ? -8.330 4.517 4.655 1.00 97.12 222 LEU A O 1
ATOM 1770 N N . ASN A 1 223 ? -9.879 3.962 3.114 1.00 97.00 223 ASN A N 1
ATOM 1771 C CA . ASN A 1 223 ? -8.993 3.958 1.957 1.00 97.00 223 ASN A CA 1
ATOM 1772 C C . ASN A 1 223 ? -8.247 5.291 1.852 1.00 97.00 223 ASN A C 1
ATOM 1774 O O . ASN A 1 223 ? -7.019 5.314 1.876 1.00 97.00 223 ASN A O 1
ATOM 1778 N N . VAL A 1 224 ? -8.981 6.410 1.883 1.00 96.19 224 VAL A N 1
ATOM 1779 C CA . VAL A 1 224 ? -8.364 7.740 1.815 1.00 96.19 224 VAL A CA 1
ATOM 1780 C C . VAL A 1 224 ? -7.409 7.982 2.986 1.00 96.19 224 VAL A C 1
ATOM 1782 O O . VAL A 1 224 ? -6.315 8.503 2.776 1.00 96.19 224 VAL A O 1
ATOM 1785 N N . LEU A 1 225 ? -7.777 7.605 4.216 1.00 97.75 225 LEU A N 1
ATOM 1786 C CA . LEU A 1 225 ? -6.899 7.795 5.376 1.00 97.75 225 LEU A CA 1
ATOM 1787 C C . LEU A 1 225 ? -5.615 6.963 5.267 1.00 97.75 225 LEU A C 1
ATOM 1789 O O . LEU A 1 225 ? -4.535 7.492 5.518 1.00 97.75 225 LEU A O 1
ATOM 1793 N N . VAL A 1 226 ? -5.725 5.688 4.883 1.00 97.81 226 VAL A N 1
ATOM 1794 C CA . VAL A 1 226 ? -4.594 4.754 4.764 1.00 97.81 226 VAL A CA 1
ATOM 1795 C C . VAL A 1 226 ? -3.646 5.181 3.629 1.00 97.81 226 VAL A C 1
ATOM 1797 O O . VAL A 1 226 ? -2.429 5.197 3.831 1.00 97.81 226 VAL A O 1
ATOM 1800 N N . SER A 1 227 ? -4.179 5.652 2.498 1.00 95.69 227 SER A N 1
ATOM 1801 C CA . SER A 1 227 ? -3.392 6.282 1.430 1.00 95.69 227 SER A CA 1
ATOM 1802 C C . SER A 1 227 ? -2.705 7.569 1.882 1.00 95.69 227 SER A C 1
ATOM 1804 O O . SER A 1 227 ? -1.504 7.726 1.679 1.00 95.69 227 SER A O 1
ATOM 1806 N N . THR A 1 228 ? -3.429 8.460 2.572 1.00 95.38 228 THR A N 1
ATOM 1807 C CA . THR A 1 228 ? -2.902 9.760 3.034 1.00 95.38 228 THR A CA 1
ATOM 1808 C C . THR A 1 228 ? -1.707 9.597 3.971 1.00 95.38 228 THR A C 1
ATOM 1810 O O . THR A 1 228 ? -0.787 10.413 3.960 1.00 95.38 228 THR A O 1
ATOM 1813 N N . VAL A 1 229 ? -1.684 8.539 4.786 1.00 95.94 229 VAL A N 1
ATOM 1814 C CA . VAL A 1 229 ? -0.549 8.268 5.682 1.00 95.94 229 VAL A CA 1
ATOM 1815 C C . VAL A 1 229 ? 0.629 7.557 4.999 1.00 95.94 229 VAL A C 1
ATOM 1817 O O . VAL A 1 229 ? 1.638 7.300 5.665 1.00 95.94 229 VAL A O 1
ATOM 1820 N N . GLY A 1 230 ? 0.526 7.291 3.691 1.00 94.81 230 GLY A N 1
ATOM 1821 C CA . GLY A 1 230 ? 1.604 6.791 2.836 1.00 94.81 230 GLY A CA 1
ATOM 1822 C C . GLY A 1 230 ? 1.470 5.334 2.392 1.00 94.81 230 GLY A C 1
ATOM 1823 O O . GLY A 1 230 ? 2.450 4.765 1.917 1.00 94.81 230 GLY A O 1
ATOM 1824 N N . TYR A 1 231 ? 0.301 4.706 2.555 1.00 96.56 231 TYR A N 1
ATOM 1825 C CA . TYR A 1 231 ? 0.106 3.292 2.223 1.00 96.56 231 TYR A CA 1
ATOM 1826 C C . TYR A 1 231 ? -1.082 3.077 1.274 1.00 96.56 231 TYR A C 1
ATOM 1828 O O . TYR A 1 231 ? -2.112 2.565 1.698 1.00 96.56 231 TYR A O 1
ATOM 1836 N N . PRO A 1 232 ? -0.968 3.417 -0.021 1.00 95.38 232 PRO A N 1
ATOM 1837 C CA . PRO A 1 232 ? -2.080 3.375 -0.977 1.00 95.38 232 PRO A CA 1
ATOM 1838 C C . PRO A 1 232 ? -2.445 1.947 -1.433 1.00 95.38 232 PRO A C 1
ATOM 1840 O O . PRO A 1 232 ? -2.426 1.617 -2.613 1.00 95.38 232 PRO A O 1
ATOM 1843 N N . VAL A 1 233 ? -2.756 1.050 -0.495 1.00 96.75 233 VAL A N 1
ATOM 1844 C CA . VAL A 1 233 ? -2.945 -0.397 -0.721 1.00 96.75 233 VAL A CA 1
ATOM 1845 C C . VAL A 1 233 ? -4.095 -0.738 -1.672 1.00 96.75 233 VAL A C 1
ATOM 1847 O O . VAL A 1 233 ? -4.050 -1.775 -2.336 1.00 96.75 233 VAL A O 1
ATOM 1850 N N . PHE A 1 234 ? -5.099 0.132 -1.774 1.00 95.81 234 PHE A N 1
ATOM 1851 C CA . PHE A 1 234 ? -6.268 -0.081 -2.630 1.00 95.81 234 PHE A CA 1
ATOM 1852 C C . PHE A 1 234 ? -6.235 0.743 -3.919 1.00 95.81 234 PHE A C 1
ATOM 1854 O O . PHE A 1 234 ? -7.122 0.583 -4.756 1.00 95.81 234 PHE A O 1
ATOM 1861 N N . GLU A 1 235 ? -5.216 1.579 -4.124 1.00 91.81 235 GLU A N 1
ATOM 1862 C CA . GLU A 1 235 ? -5.120 2.416 -5.318 1.00 91.81 235 GLU A CA 1
ATOM 1863 C C . GLU A 1 235 ? -4.467 1.660 -6.480 1.00 91.81 235 GLU A C 1
ATOM 1865 O O . GLU A 1 235 ? -3.373 1.103 -6.318 1.00 91.81 235 GLU A O 1
ATOM 1870 N N . PRO A 1 236 ? -5.104 1.629 -7.664 1.00 89.12 236 PRO A N 1
ATOM 1871 C CA . PRO A 1 236 ? -4.532 0.971 -8.831 1.00 89.12 236 PRO A CA 1
ATOM 1872 C C . PRO A 1 236 ? -3.204 1.623 -9.219 1.00 89.12 236 PRO A C 1
ATOM 1874 O O . PRO A 1 236 ? -3.021 2.828 -9.069 1.00 89.12 236 PRO A O 1
ATOM 1877 N N . LEU A 1 237 ? -2.287 0.824 -9.770 1.00 87.56 237 LEU A N 1
ATOM 1878 C CA . LEU A 1 237 ? -0.988 1.319 -10.240 1.00 87.56 237 LEU A CA 1
ATOM 1879 C C . LEU A 1 237 ? -1.123 2.365 -11.354 1.00 87.56 237 LEU A C 1
ATOM 1881 O O . LEU A 1 237 ? -0.303 3.269 -11.445 1.00 87.56 237 LEU A O 1
ATOM 1885 N N . VAL A 1 238 ? -2.161 2.247 -12.184 1.00 84.25 238 VAL A N 1
ATOM 1886 C CA . VAL A 1 238 ? -2.503 3.222 -13.222 1.00 84.25 238 VAL A CA 1
ATOM 1887 C C . VAL A 1 238 ? -3.945 3.662 -13.004 1.00 84.25 238 VAL A C 1
ATOM 1889 O O . VAL A 1 238 ? -4.879 2.857 -13.078 1.00 84.25 238 VAL A O 1
ATOM 1892 N N . SER A 1 239 ? -4.125 4.946 -12.709 1.00 73.19 239 SER A N 1
ATOM 1893 C CA . SER A 1 239 ? -5.439 5.572 -12.565 1.00 73.19 239 SER A CA 1
ATOM 1894 C C . SER A 1 239 ? -6.157 5.608 -13.920 1.00 73.19 239 SER A C 1
ATOM 1896 O O . SER A 1 239 ? -5.565 5.955 -14.938 1.00 73.19 239 SER A O 1
ATOM 1898 N N . LYS A 1 240 ? -7.452 5.264 -13.939 1.00 62.78 240 LYS A N 1
ATOM 1899 C CA . LYS A 1 240 ? -8.304 5.402 -15.138 1.00 62.78 240 LYS A CA 1
ATOM 1900 C C . LYS A 1 240 ? -8.814 6.833 -15.343 1.00 62.78 240 LYS A C 1
ATOM 1902 O O . LYS A 1 240 ? -9.346 7.136 -16.404 1.00 62.78 240 LYS A O 1
ATOM 1907 N N . SER A 1 241 ? -8.737 7.671 -14.309 1.00 55.78 241 SER A N 1
ATOM 1908 C CA . SER A 1 241 ? -9.329 9.014 -14.273 1.00 55.78 241 SER A CA 1
ATOM 1909 C C . SER A 1 241 ? -8.374 10.110 -14.731 1.00 55.78 241 SER A C 1
ATOM 1911 O O . SER A 1 241 ? -8.824 11.157 -15.185 1.00 55.78 241 SER A O 1
ATOM 1913 N N . THR A 1 242 ? -7.066 9.884 -14.635 1.00 52.69 242 THR A N 1
ATOM 1914 C CA . THR A 1 242 ? -6.065 10.737 -15.279 1.00 52.69 242 THR A CA 1
ATOM 1915 C C . THR A 1 242 ? -5.802 10.202 -16.671 1.00 52.69 242 THR A C 1
ATOM 1917 O O . THR A 1 242 ? -5.689 8.995 -16.865 1.00 52.69 242 THR A O 1
ATOM 1920 N N . ASN A 1 243 ? -5.687 11.108 -17.635 1.00 55.88 243 ASN A N 1
ATOM 1921 C CA . ASN A 1 243 ? -5.248 10.813 -18.992 1.00 55.88 243 ASN A CA 1
ATOM 1922 C C . ASN A 1 243 ? -3.745 10.469 -18.962 1.00 55.88 243 ASN A C 1
ATOM 1924 O O . ASN A 1 243 ? -2.913 11.230 -19.444 1.00 55.88 243 ASN A O 1
ATOM 1928 N N . THR A 1 244 ? -3.383 9.398 -18.253 1.00 69.75 244 THR A N 1
ATOM 1929 C CA . THR A 1 244 ? -2.000 8.984 -18.059 1.00 69.75 244 THR A CA 1
ATOM 1930 C C . THR A 1 244 ? -1.501 8.466 -19.397 1.00 69.75 244 THR A C 1
ATOM 1932 O O . THR A 1 244 ? -1.936 7.411 -19.858 1.00 69.75 244 THR A O 1
ATOM 1935 N N . GLU A 1 245 ? -0.632 9.242 -20.040 1.00 85.44 245 GLU A N 1
ATOM 1936 C CA . GLU A 1 245 ? -0.096 8.903 -21.351 1.00 85.44 245 GLU A CA 1
ATOM 1937 C C . GLU A 1 245 ? 0.617 7.541 -21.304 1.00 85.44 245 GLU A C 1
ATOM 1939 O O . GLU A 1 245 ? 1.325 7.208 -20.343 1.00 85.44 245 GLU A O 1
ATOM 1944 N N . SER A 1 246 ? 0.380 6.725 -22.331 1.00 92.75 246 SER A N 1
ATOM 1945 C CA . SER A 1 246 ? 1.099 5.468 -22.526 1.00 92.75 246 SER A CA 1
ATOM 1946 C C . SER A 1 246 ? 2.404 5.740 -23.260 1.00 92.75 246 SER A C 1
ATOM 1948 O O . SER A 1 246 ? 2.427 6.387 -24.309 1.00 92.75 246 SER A O 1
ATOM 1950 N N . PHE A 1 247 ? 3.481 5.183 -22.723 1.00 96.31 247 PHE A N 1
ATOM 1951 C CA . PHE A 1 247 ? 4.807 5.187 -23.312 1.00 96.31 247 PHE A CA 1
ATOM 1952 C C . PHE A 1 247 ? 5.189 3.774 -23.729 1.00 96.31 247 PHE A C 1
ATOM 1954 O O . PHE A 1 247 ? 4.855 2.787 -23.078 1.00 96.31 247 PHE A O 1
ATOM 1961 N N . PHE A 1 248 ? 5.938 3.683 -24.812 1.00 97.62 248 PHE A N 1
ATOM 1962 C CA . PHE A 1 248 ? 6.334 2.452 -25.453 1.00 97.62 248 PHE A CA 1
ATOM 1963 C C . PHE A 1 248 ? 7.852 2.371 -25.515 1.00 97.62 248 PHE A C 1
ATOM 1965 O O . PHE A 1 248 ? 8.545 3.360 -25.756 1.00 97.62 248 PHE A O 1
ATOM 1972 N N . LEU A 1 249 ? 8.360 1.161 -25.332 1.00 97.25 249 LEU A N 1
ATOM 1973 C CA . LEU A 1 249 ? 9.754 0.815 -25.538 1.00 97.25 249 LEU A CA 1
ATOM 1974 C C . LEU A 1 249 ? 9.774 -0.397 -26.464 1.00 97.25 249 LEU A C 1
ATOM 1976 O O . LEU A 1 249 ? 9.384 -1.502 -26.079 1.00 97.25 249 LEU A O 1
ATOM 1980 N N . LYS A 1 250 ? 10.200 -0.168 -27.710 1.00 95.12 250 LYS A N 1
ATOM 1981 C CA . LYS A 1 250 ? 10.185 -1.173 -28.776 1.00 95.12 250 LYS A CA 1
ATOM 1982 C C . LYS A 1 250 ? 11.561 -1.337 -29.399 1.00 95.12 250 LYS A C 1
ATOM 1984 O O . LYS A 1 250 ? 12.198 -0.365 -29.795 1.00 95.12 250 LYS A O 1
ATOM 1989 N N . THR A 1 251 ? 11.994 -2.585 -29.511 1.00 92.75 251 THR A N 1
ATOM 1990 C CA . THR A 1 251 ? 13.178 -3.007 -30.269 1.00 92.75 251 THR A CA 1
ATOM 1991 C C . THR A 1 251 ? 12.855 -4.320 -30.985 1.00 92.75 251 THR A C 1
ATOM 1993 O O . THR A 1 251 ? 11.751 -4.840 -30.853 1.00 92.75 251 THR A O 1
ATOM 1996 N N . ASN A 1 252 ? 13.811 -4.907 -31.707 1.00 89.69 252 ASN A N 1
ATOM 1997 C CA . ASN A 1 252 ? 13.605 -6.224 -32.321 1.00 89.69 252 ASN A CA 1
ATOM 1998 C C . ASN A 1 252 ? 13.347 -7.345 -31.290 1.00 89.69 252 ASN A C 1
ATOM 2000 O O . ASN A 1 252 ? 12.807 -8.384 -31.652 1.00 89.69 252 ASN A O 1
ATOM 2004 N N . GLU A 1 253 ? 13.734 -7.151 -30.024 1.00 90.69 253 GLU A N 1
ATOM 2005 C CA . GLU A 1 253 ? 13.686 -8.175 -28.967 1.00 90.69 253 GLU A CA 1
ATOM 2006 C C . GLU A 1 253 ? 12.825 -7.754 -27.758 1.00 90.69 253 GLU A C 1
ATOM 2008 O O . GLU A 1 253 ? 12.736 -8.489 -26.773 1.00 90.69 253 GLU A O 1
ATOM 2013 N N . CYS A 1 254 ? 12.200 -6.572 -27.805 1.00 93.62 254 CYS A N 1
ATOM 2014 C CA . CYS A 1 254 ? 11.350 -6.045 -26.733 1.00 93.62 254 CYS A CA 1
ATOM 2015 C C . CYS A 1 254 ? 10.132 -5.326 -27.305 1.00 93.62 254 CYS A C 1
ATOM 2017 O O . CYS A 1 254 ? 10.254 -4.580 -28.275 1.00 93.62 254 CYS A O 1
ATOM 2019 N N . ASP A 1 255 ? 8.997 -5.472 -26.635 1.00 96.62 255 ASP A N 1
ATOM 2020 C CA . ASP A 1 255 ? 7.782 -4.701 -26.896 1.00 96.62 255 ASP A CA 1
ATOM 2021 C C . ASP A 1 255 ? 7.081 -4.470 -25.559 1.00 96.62 255 ASP A C 1
ATOM 2023 O O . ASP A 1 255 ? 6.462 -5.380 -25.002 1.00 96.62 255 ASP A O 1
ATOM 2027 N N . ALA A 1 256 ? 7.264 -3.283 -24.990 1.00 97.56 256 ALA A N 1
ATOM 2028 C CA . ALA A 1 256 ? 6.720 -2.933 -23.689 1.00 97.56 256 ALA A CA 1
ATOM 2029 C C . ALA A 1 256 ? 5.903 -1.647 -23.768 1.00 97.56 256 ALA A C 1
ATOM 2031 O O . ALA A 1 256 ? 6.341 -0.656 -24.351 1.00 97.56 256 ALA A O 1
ATOM 2032 N N . GLU A 1 257 ? 4.743 -1.667 -23.121 1.00 96.88 257 GLU A N 1
ATOM 2033 C CA . GLU A 1 257 ? 3.947 -0.486 -22.804 1.00 96.88 257 GLU A CA 1
ATOM 2034 C C . GLU A 1 257 ? 4.094 -0.181 -21.312 1.00 96.88 257 GLU A C 1
ATOM 2036 O O . GLU A 1 257 ? 4.164 -1.091 -20.476 1.00 96.88 257 GLU A O 1
ATOM 2041 N N . GLY A 1 258 ? 4.131 1.100 -20.971 1.00 95.38 258 GLY A N 1
ATOM 2042 C CA . GLY A 1 258 ? 4.155 1.556 -19.598 1.00 95.38 258 GLY A CA 1
ATOM 2043 C C . GLY A 1 258 ? 3.597 2.957 -19.415 1.00 95.38 258 GLY A C 1
ATOM 2044 O O . GLY A 1 258 ? 3.330 3.678 -20.371 1.00 95.38 258 GLY A O 1
ATOM 2045 N N . ASN A 1 259 ? 3.420 3.338 -18.159 1.00 95.00 259 ASN A N 1
ATOM 2046 C CA . ASN A 1 259 ? 2.846 4.613 -17.762 1.00 95.00 259 ASN A CA 1
ATOM 2047 C C . ASN A 1 259 ? 3.740 5.264 -16.709 1.00 95.00 259 ASN A C 1
ATOM 2049 O O . ASN A 1 259 ? 4.134 4.618 -15.733 1.00 95.00 259 ASN A O 1
ATOM 2053 N N . PHE A 1 260 ? 4.037 6.548 -16.894 1.00 93.31 260 PHE A N 1
ATOM 2054 C CA . PHE A 1 260 ? 4.679 7.346 -15.858 1.00 93.31 260 PHE A CA 1
ATOM 2055 C C . PHE A 1 260 ? 3.618 7.821 -14.862 1.00 93.31 260 PHE A C 1
ATOM 2057 O O . PHE A 1 260 ? 2.605 8.401 -15.251 1.00 93.31 260 PHE A O 1
ATOM 2064 N N . VAL A 1 261 ? 3.825 7.510 -13.586 1.00 90.94 261 VAL A N 1
ATOM 2065 C CA . VAL A 1 261 ? 2.892 7.787 -12.487 1.00 90.94 261 VAL A CA 1
ATOM 2066 C C . VAL A 1 261 ? 3.642 8.453 -11.337 1.00 90.94 261 VAL A C 1
ATOM 2068 O O . VAL A 1 261 ? 4.870 8.445 -11.309 1.00 90.94 261 VAL A O 1
ATOM 2071 N N . GLU A 1 262 ? 2.916 9.016 -10.372 1.00 85.56 262 GLU A N 1
ATOM 2072 C CA . GLU A 1 262 ? 3.515 9.723 -9.230 1.00 85.56 262 GLU A CA 1
ATOM 2073 C C . GLU A 1 262 ? 4.547 8.864 -8.476 1.00 85.56 262 GLU A C 1
ATOM 2075 O O . GLU A 1 262 ? 5.630 9.335 -8.137 1.00 85.56 262 GLU A O 1
ATOM 2080 N N . ASP A 1 263 ? 4.260 7.571 -8.309 1.00 86.12 263 ASP A N 1
ATOM 2081 C CA . ASP A 1 263 ? 5.116 6.632 -7.576 1.00 86.12 263 ASP A CA 1
ATOM 2082 C C . ASP A 1 263 ? 6.256 6.014 -8.408 1.00 86.12 263 ASP A C 1
ATOM 2084 O O . ASP A 1 263 ? 7.007 5.171 -7.905 1.00 86.12 263 ASP A O 1
ATOM 2088 N N . GLY A 1 264 ? 6.387 6.380 -9.689 1.00 92.75 264 GLY A N 1
ATOM 2089 C CA . GLY A 1 264 ? 7.440 5.876 -10.569 1.00 92.75 264 GLY A CA 1
ATOM 2090 C C . GLY A 1 264 ? 6.952 5.512 -11.969 1.00 92.75 264 GLY A C 1
ATOM 2091 O O . GLY A 1 264 ? 6.353 6.320 -12.672 1.00 92.75 264 GLY A O 1
ATOM 2092 N N . PHE A 1 265 ? 7.278 4.306 -12.432 1.00 95.50 265 PHE A N 1
ATOM 2093 C CA . PHE A 1 265 ? 6.961 3.873 -13.792 1.00 95.50 265 PHE A CA 1
ATOM 2094 C C . PHE A 1 265 ? 6.369 2.468 -13.801 1.00 95.50 265 PHE A C 1
ATOM 2096 O O . PHE A 1 265 ? 7.017 1.509 -13.379 1.00 95.50 265 PHE A O 1
ATOM 2103 N N . VAL A 1 266 ? 5.142 2.343 -14.294 1.00 96.06 266 VAL A N 1
ATOM 2104 C CA . VAL A 1 266 ? 4.437 1.064 -14.383 1.00 96.06 266 VAL A CA 1
ATOM 2105 C C . VAL A 1 266 ? 4.717 0.437 -15.735 1.00 96.06 266 VAL A C 1
ATOM 2107 O O . VAL A 1 266 ? 4.422 1.045 -16.756 1.00 96.06 266 VAL A O 1
ATOM 2110 N N . VAL A 1 267 ? 5.240 -0.787 -15.755 1.00 97.00 267 VAL A N 1
ATOM 2111 C CA . VAL A 1 267 ? 5.279 -1.623 -16.964 1.00 97.00 267 VAL A CA 1
ATOM 2112 C C . VAL A 1 267 ? 4.049 -2.520 -16.964 1.00 97.00 267 VAL A C 1
ATOM 2114 O O . VAL A 1 267 ? 3.732 -3.141 -15.947 1.00 97.00 267 VAL A O 1
ATOM 2117 N N . ARG A 1 268 ? 3.343 -2.562 -18.095 1.00 95.81 268 ARG A N 1
ATOM 2118 C CA . ARG A 1 268 ? 2.047 -3.234 -18.223 1.00 95.81 268 ARG A CA 1
ATOM 2119 C C . ARG A 1 268 ? 2.198 -4.744 -18.368 1.00 95.81 268 ARG A C 1
ATOM 2121 O O . ARG A 1 268 ? 3.155 -5.248 -18.962 1.00 95.81 268 ARG A O 1
ATOM 2128 N N . ALA A 1 269 ? 1.209 -5.470 -17.859 1.00 95.50 269 ALA A N 1
ATOM 2129 C CA . ALA A 1 269 ? 1.078 -6.902 -18.058 1.00 95.50 269 ALA A CA 1
ATOM 2130 C C . ALA A 1 269 ? 1.124 -7.244 -19.554 1.00 95.50 269 ALA A C 1
ATOM 2132 O O . ALA A 1 269 ? 0.508 -6.585 -20.390 1.00 95.50 269 ALA A O 1
ATOM 2133 N N . GLY A 1 270 ? 1.843 -8.306 -19.895 1.00 96.19 270 GLY A N 1
ATOM 2134 C CA . GLY A 1 270 ? 2.039 -8.749 -21.268 1.00 96.19 270 GLY A CA 1
ATOM 2135 C C . GLY A 1 270 ? 3.252 -8.145 -21.974 1.00 96.19 270 GLY A C 1
ATOM 2136 O O . GLY A 1 270 ? 3.604 -8.683 -23.022 1.00 96.19 270 GLY A O 1
ATOM 2137 N N . ALA A 1 271 ? 3.908 -7.125 -21.403 1.00 97.50 271 ALA A N 1
ATOM 2138 C CA . ALA A 1 271 ? 5.138 -6.550 -21.945 1.00 97.50 271 ALA A CA 1
ATOM 2139 C C . ALA A 1 271 ? 6.238 -7.607 -22.138 1.00 97.50 271 ALA A C 1
ATOM 2141 O O . ALA A 1 271 ? 6.407 -8.511 -21.313 1.00 97.50 271 ALA A O 1
ATOM 2142 N N . ILE A 1 272 ? 6.996 -7.464 -23.223 1.00 97.69 272 ILE A N 1
ATOM 2143 C CA . ILE A 1 272 ? 8.075 -8.356 -23.641 1.00 97.69 272 ILE A CA 1
ATOM 2144 C C . ILE A 1 272 ? 9.419 -7.690 -23.347 1.00 97.69 272 ILE A C 1
ATOM 2146 O O . ILE A 1 272 ? 9.710 -6.599 -23.842 1.00 97.69 272 ILE A O 1
ATOM 2150 N N . ALA A 1 273 ? 10.254 -8.378 -22.575 1.00 97.44 273 ALA A N 1
ATOM 2151 C CA . ALA A 1 273 ? 11.608 -7.977 -22.228 1.00 97.44 273 ALA A CA 1
ATOM 2152 C C . ALA A 1 273 ? 12.645 -8.901 -22.878 1.00 97.44 273 ALA A C 1
ATOM 2154 O O . ALA A 1 273 ? 12.433 -10.106 -23.040 1.00 97.44 273 ALA A O 1
ATOM 2155 N N . ARG A 1 274 ? 13.807 -8.337 -23.213 1.00 96.31 274 ARG A N 1
ATOM 2156 C CA . ARG A 1 274 ? 14.942 -9.073 -23.773 1.00 96.31 274 ARG A CA 1
ATOM 2157 C C . ARG A 1 274 ? 15.405 -10.153 -22.805 1.00 96.31 274 ARG A C 1
ATOM 2159 O O . ARG A 1 274 ? 15.610 -9.856 -21.632 1.00 96.31 274 ARG A O 1
ATOM 2166 N N . LYS A 1 275 ? 15.664 -11.368 -23.282 1.00 94.00 275 LYS A N 1
ATOM 2167 C CA . LYS A 1 275 ? 16.202 -12.438 -22.431 1.00 94.00 275 LYS A CA 1
ATOM 2168 C C . LYS A 1 275 ? 17.641 -12.173 -21.997 1.00 94.00 275 LYS A C 1
ATOM 2170 O O . LYS A 1 275 ? 17.919 -12.100 -20.804 1.00 94.00 275 LYS A O 1
ATOM 2175 N N . GLU A 1 276 ? 18.519 -11.945 -22.964 1.00 94.31 276 GLU A N 1
ATOM 2176 C CA . GLU A 1 276 ? 19.943 -11.723 -22.723 1.00 94.31 276 GLU A CA 1
ATOM 2177 C C . GLU A 1 276 ? 20.217 -10.414 -21.976 1.00 94.31 276 GLU A C 1
ATOM 2179 O O . GLU A 1 276 ? 19.613 -9.373 -22.260 1.00 94.31 276 GLU A O 1
ATOM 2184 N N . ILE A 1 277 ? 21.167 -10.467 -21.041 1.00 95.31 277 ILE A N 1
ATOM 2185 C CA . ILE A 1 277 ? 21.703 -9.292 -20.355 1.00 95.31 277 ILE A CA 1
ATOM 2186 C C . ILE A 1 277 ? 23.088 -8.994 -20.926 1.00 95.31 277 ILE A C 1
ATOM 2188 O O . ILE A 1 277 ? 23.947 -9.868 -21.008 1.00 95.31 277 ILE A O 1
ATOM 2192 N N . THR A 1 278 ? 23.340 -7.747 -21.318 1.00 94.00 278 THR A N 1
ATOM 2193 C CA . THR A 1 278 ? 24.670 -7.339 -21.787 1.00 94.00 278 THR A CA 1
ATOM 2194 C C . THR A 1 278 ? 25.690 -7.397 -20.646 1.00 94.00 278 THR A C 1
ATOM 2196 O O . THR A 1 278 ? 25.349 -6.937 -19.552 1.00 94.00 278 THR A O 1
ATOM 2199 N N . PRO A 1 279 ? 26.953 -7.802 -20.890 1.00 92.06 279 PRO A N 1
ATOM 2200 C CA . PRO A 1 279 ? 27.967 -7.936 -19.837 1.00 92.06 279 PRO A CA 1
ATOM 2201 C C . PRO A 1 279 ? 28.126 -6.702 -18.937 1.00 92.06 279 PRO A C 1
ATOM 2203 O O . PRO A 1 279 ? 28.276 -6.825 -17.729 1.00 92.06 279 PRO A O 1
ATOM 2206 N N . SER A 1 280 ? 28.015 -5.494 -19.497 1.00 90.19 280 SER A N 1
ATOM 2207 C CA . SER A 1 280 ? 28.151 -4.228 -18.758 1.00 90.19 280 SER A CA 1
ATOM 2208 C C . SER A 1 280 ? 26.983 -3.894 -17.814 1.00 90.19 280 SER A C 1
ATOM 2210 O O . SER A 1 280 ? 27.066 -2.928 -17.047 1.00 90.19 280 SER A O 1
ATOM 2212 N N . GLY A 1 281 ? 25.876 -4.637 -17.891 1.00 87.88 281 GLY A N 1
ATOM 2213 C CA . GLY A 1 281 ? 24.650 -4.415 -17.123 1.00 87.88 281 GLY A CA 1
ATOM 2214 C C . GLY A 1 281 ? 24.278 -5.542 -16.159 1.00 87.88 281 GLY A C 1
ATOM 2215 O O . GLY A 1 281 ? 23.312 -5.360 -15.422 1.00 87.88 281 GLY A O 1
ATOM 2216 N N . ILE A 1 282 ? 25.015 -6.661 -16.149 1.00 92.31 282 ILE A N 1
ATOM 2217 C CA . ILE A 1 282 ? 24.690 -7.871 -15.369 1.00 92.31 282 ILE A CA 1
ATOM 2218 C C . ILE A 1 282 ? 24.474 -7.551 -13.887 1.00 92.31 282 ILE A C 1
ATOM 2220 O O . ILE A 1 282 ? 23.358 -7.729 -13.405 1.00 92.31 282 ILE A O 1
ATOM 2224 N N . ASP A 1 283 ? 25.460 -6.943 -13.221 1.00 92.50 283 ASP A N 1
ATOM 2225 C CA . ASP A 1 283 ? 25.420 -6.668 -11.772 1.00 92.50 283 ASP A CA 1
ATOM 2226 C C . ASP A 1 283 ? 24.206 -5.837 -11.323 1.00 92.50 283 ASP A C 1
ATOM 2228 O O . ASP A 1 283 ? 23.767 -5.913 -10.178 1.00 92.50 283 ASP A O 1
ATOM 2232 N N . LEU A 1 284 ? 23.664 -5.009 -12.220 1.00 92.06 284 LEU A N 1
ATOM 2233 C CA . LEU A 1 284 ? 22.530 -4.132 -11.932 1.00 92.06 284 LEU A CA 1
ATOM 2234 C C . LEU A 1 284 ? 21.181 -4.786 -12.264 1.00 92.06 284 LEU A C 1
ATOM 2236 O O . LEU A 1 284 ? 20.181 -4.496 -11.609 1.00 92.06 284 LEU A O 1
ATOM 2240 N N . ILE A 1 285 ? 21.129 -5.599 -13.320 1.00 95.44 285 ILE A N 1
ATOM 2241 C CA . ILE A 1 285 ? 19.878 -6.090 -13.913 1.00 95.44 285 ILE A CA 1
ATOM 2242 C C . ILE A 1 285 ? 19.528 -7.480 -13.384 1.00 95.44 285 ILE A C 1
ATOM 2244 O O . ILE A 1 285 ? 18.354 -7.742 -13.120 1.00 95.44 285 ILE A O 1
ATOM 2248 N N . GLU A 1 286 ? 20.521 -8.355 -13.220 1.00 94.94 286 GLU A N 1
ATOM 2249 C CA . GLU A 1 286 ? 20.317 -9.747 -12.820 1.00 94.94 286 GLU A CA 1
ATOM 2250 C C . GLU A 1 286 ? 19.613 -9.870 -11.461 1.00 94.94 286 GLU A C 1
ATOM 2252 O O . GLU A 1 286 ? 18.566 -10.515 -11.433 1.00 94.94 286 GLU A O 1
ATOM 2257 N N . PRO A 1 287 ? 20.023 -9.169 -10.379 1.00 94.12 287 PRO A N 1
ATOM 2258 C CA . PRO A 1 287 ? 19.329 -9.278 -9.092 1.00 94.12 287 PRO A CA 1
ATOM 2259 C C . PRO A 1 287 ? 17.851 -8.882 -9.180 1.00 94.12 287 PRO A C 1
ATOM 2261 O O . PRO A 1 287 ? 16.983 -9.500 -8.570 1.00 94.12 287 PRO A O 1
ATOM 2264 N N . VAL A 1 288 ? 17.549 -7.856 -9.984 1.00 93.94 288 VAL A N 1
ATOM 2265 C CA . VAL A 1 288 ? 16.177 -7.372 -10.167 1.00 93.94 288 VAL A CA 1
ATOM 2266 C C . VAL A 1 288 ? 15.356 -8.370 -10.975 1.00 93.94 288 VAL A C 1
ATOM 2268 O O . VAL A 1 288 ? 14.213 -8.638 -10.621 1.00 93.94 288 VAL A O 1
ATOM 2271 N N . ARG A 1 289 ? 15.912 -8.934 -12.053 1.00 95.31 289 ARG A N 1
ATOM 2272 C CA . ARG A 1 289 ? 15.209 -9.930 -12.870 1.00 95.31 289 ARG A CA 1
ATOM 2273 C C . ARG A 1 289 ? 14.981 -11.230 -12.115 1.00 95.31 289 ARG A C 1
ATOM 2275 O O . ARG A 1 289 ? 13.876 -11.751 -12.204 1.00 95.31 289 ARG A O 1
ATOM 2282 N N . THR A 1 290 ? 15.966 -11.711 -11.361 1.00 95.19 290 THR A N 1
ATOM 2283 C CA . THR A 1 290 ? 15.829 -12.911 -10.527 1.00 95.19 290 THR A CA 1
ATOM 2284 C C . THR A 1 290 ? 14.675 -12.748 -9.547 1.00 95.19 290 THR A C 1
ATOM 2286 O O . THR A 1 290 ? 13.748 -13.551 -9.578 1.00 95.19 290 THR A O 1
ATOM 2289 N N . LEU A 1 291 ? 14.636 -11.635 -8.805 1.00 94.31 291 LEU A N 1
ATOM 2290 C CA . LEU A 1 291 ? 13.537 -11.339 -7.884 1.00 94.31 291 LEU A CA 1
ATOM 2291 C C . LEU A 1 291 ? 12.169 -11.296 -8.587 1.00 94.31 291 LEU A C 1
ATOM 2293 O O . LEU A 1 291 ? 11.182 -11.827 -8.079 1.00 94.31 291 LEU A O 1
ATOM 2297 N N . LEU A 1 292 ? 12.091 -10.674 -9.768 1.00 95.94 292 LEU A N 1
ATOM 2298 C CA . LEU A 1 292 ? 10.849 -10.608 -10.545 1.00 95.94 292 LEU A CA 1
ATOM 2299 C C . LEU A 1 292 ? 10.400 -11.981 -11.056 1.00 95.94 292 LEU A C 1
ATOM 2301 O O . LEU A 1 292 ? 9.195 -12.230 -11.119 1.00 95.94 292 LEU A O 1
ATOM 2305 N N . ILE A 1 293 ? 11.342 -12.851 -11.421 1.00 95.44 293 ILE A N 1
ATOM 2306 C CA . ILE A 1 293 ? 11.066 -14.217 -11.872 1.00 95.44 293 ILE A CA 1
ATOM 2307 C C . ILE A 1 293 ? 10.592 -15.079 -10.702 1.00 95.44 293 ILE A C 1
ATOM 2309 O O . ILE A 1 293 ? 9.551 -15.723 -10.804 1.00 95.44 293 ILE A O 1
ATOM 2313 N N . GLU A 1 294 ? 11.296 -15.037 -9.572 1.00 94.00 294 GLU A N 1
ATOM 2314 C CA . GLU A 1 294 ? 10.929 -15.760 -8.347 1.00 94.00 294 GLU A CA 1
ATOM 2315 C C . GLU A 1 294 ? 9.568 -15.306 -7.803 1.00 94.00 294 GLU A C 1
ATOM 2317 O O . GLU A 1 294 ? 8.752 -16.128 -7.392 1.00 94.00 294 GLU A O 1
ATOM 2322 N N . SER A 1 295 ? 9.267 -14.006 -7.902 1.00 91.19 295 SER A N 1
ATOM 2323 C CA . SER A 1 295 ? 7.959 -13.433 -7.549 1.00 91.19 295 SER A CA 1
ATOM 2324 C C . SER A 1 295 ? 6.859 -13.704 -8.591 1.00 91.19 295 SER A C 1
ATOM 2326 O O . SER A 1 295 ? 5.727 -13.241 -8.430 1.00 91.19 295 SER A O 1
ATOM 2328 N N . GLY A 1 296 ? 7.176 -14.374 -9.704 1.00 93.50 296 GLY A N 1
ATOM 2329 C CA . GLY A 1 296 ? 6.243 -14.664 -10.795 1.00 93.50 296 GLY A CA 1
ATOM 2330 C C . GLY A 1 296 ? 5.750 -13.436 -11.566 1.00 93.50 296 GLY A C 1
ATOM 2331 O O . GLY A 1 296 ? 4.800 -13.550 -12.340 1.00 93.50 296 GLY A O 1
ATOM 2332 N N . VAL A 1 297 ? 6.361 -12.260 -11.371 1.00 95.31 297 VAL A N 1
ATOM 2333 C CA . VAL A 1 297 ? 6.077 -11.028 -12.131 1.00 95.31 297 VAL A CA 1
ATOM 2334 C C . VAL A 1 297 ? 6.597 -11.149 -13.563 1.00 95.31 297 VAL A C 1
ATOM 2336 O O . VAL A 1 297 ? 5.977 -10.626 -14.488 1.00 95.31 297 VAL A O 1
ATOM 2339 N N . LEU A 1 298 ? 7.718 -11.846 -13.744 1.00 96.56 298 LEU A N 1
ATOM 2340 C CA . LEU A 1 298 ? 8.363 -12.070 -15.030 1.00 96.56 298 LEU A CA 1
ATOM 2341 C C . LEU A 1 298 ? 8.491 -13.576 -15.283 1.00 96.56 298 LEU A C 1
ATOM 2343 O O . LEU A 1 298 ? 8.833 -14.327 -14.379 1.00 96.56 298 LEU A O 1
ATOM 2347 N N . ILE A 1 299 ? 8.223 -14.032 -16.504 1.00 96.94 299 ILE A N 1
ATOM 2348 C CA . ILE A 1 299 ? 8.350 -15.449 -16.879 1.00 96.94 299 ILE A CA 1
ATOM 2349 C C . ILE A 1 299 ? 9.199 -15.612 -18.137 1.00 96.94 299 ILE A C 1
ATOM 2351 O O . ILE A 1 299 ? 9.143 -14.773 -19.036 1.00 96.94 299 ILE A O 1
ATOM 2355 N N . ASP A 1 300 ? 9.966 -16.699 -18.212 1.00 95.44 300 ASP A N 1
ATOM 2356 C CA . ASP A 1 300 ? 10.733 -17.068 -19.404 1.00 95.44 300 ASP A CA 1
ATOM 2357 C C . ASP A 1 300 ? 9.825 -17.769 -20.426 1.00 95.44 300 ASP A C 1
ATOM 2359 O O . ASP A 1 300 ? 9.191 -18.780 -20.121 1.00 95.44 300 ASP A O 1
ATOM 2363 N N . GLN A 1 301 ? 9.748 -17.221 -21.641 1.00 92.38 301 GLN A N 1
ATOM 2364 C CA . GLN A 1 301 ? 9.009 -17.794 -22.772 1.00 92.38 301 GLN A CA 1
ATOM 2365 C C . GLN A 1 301 ? 9.941 -18.368 -23.855 1.00 92.38 301 GLN A C 1
ATOM 2367 O O . GLN A 1 301 ? 9.571 -18.493 -25.022 1.00 92.38 301 GLN A O 1
ATOM 2372 N N . GLY A 1 302 ? 11.174 -18.715 -23.491 1.00 89.62 302 GLY A N 1
ATOM 2373 C CA . GLY A 1 302 ? 12.179 -19.280 -24.382 1.00 89.62 302 GLY A CA 1
ATOM 2374 C C . GLY A 1 302 ? 13.014 -18.197 -25.055 1.00 89.62 302 GLY A C 1
ATOM 2375 O O . GLY A 1 302 ? 14.193 -18.061 -24.732 1.00 89.62 302 GLY A O 1
ATOM 2376 N N . ALA A 1 303 ? 12.419 -17.434 -25.978 1.00 90.12 303 ALA A N 1
ATOM 2377 C CA . ALA A 1 303 ? 13.124 -16.391 -26.737 1.00 90.12 303 ALA A CA 1
ATOM 2378 C C . ALA A 1 303 ? 13.199 -15.042 -26.001 1.00 90.12 303 ALA A C 1
ATOM 2380 O O . ALA A 1 303 ? 14.116 -14.253 -26.219 1.00 90.12 303 ALA A O 1
ATOM 2381 N N . ASN A 1 304 ? 12.228 -14.765 -25.136 1.00 94.75 304 ASN A N 1
ATOM 2382 C CA . ASN A 1 304 ? 12.088 -13.507 -24.416 1.00 94.75 304 ASN A CA 1
ATOM 2383 C C . ASN A 1 304 ? 11.491 -13.745 -23.024 1.00 94.75 304 ASN A C 1
ATOM 2385 O O . ASN A 1 304 ? 11.082 -14.855 -22.676 1.00 94.75 304 ASN A O 1
ATOM 2389 N N . LEU A 1 305 ? 11.486 -12.688 -22.220 1.00 97.00 305 LEU A N 1
ATOM 2390 C CA . LEU A 1 305 ? 10.833 -12.648 -20.921 1.00 97.00 305 LEU A CA 1
ATOM 2391 C C . LEU A 1 305 ? 9.504 -11.903 -21.060 1.00 97.00 305 LEU A C 1
ATOM 2393 O O . LEU A 1 305 ? 9.407 -10.957 -21.843 1.00 97.00 305 LEU A O 1
ATOM 2397 N N . ARG A 1 306 ? 8.489 -12.289 -20.287 1.00 97.56 306 ARG A N 1
ATOM 2398 C CA . ARG A 1 306 ? 7.165 -11.659 -20.335 1.00 97.56 306 ARG A CA 1
ATOM 2399 C C . ARG A 1 306 ? 6.670 -11.258 -18.955 1.00 97.56 306 ARG A C 1
ATOM 2401 O O . ARG A 1 306 ? 6.727 -12.059 -18.026 1.00 97.56 306 ARG A O 1
ATOM 2408 N N . PHE A 1 307 ? 6.142 -10.042 -18.837 1.00 97.81 307 PHE A N 1
ATOM 2409 C CA . PHE A 1 307 ? 5.467 -9.582 -17.625 1.00 97.81 307 PHE A CA 1
ATOM 2410 C C . PHE A 1 307 ? 4.089 -10.244 -17.503 1.00 97.81 307 PHE A C 1
ATOM 2412 O O . PHE A 1 307 ? 3.286 -10.199 -18.435 1.00 97.81 307 PHE A O 1
ATOM 2419 N N . THR A 1 308 ? 3.795 -10.861 -16.363 1.00 95.88 308 THR A N 1
ATOM 2420 C CA . THR A 1 308 ? 2.514 -11.550 -16.100 1.00 95.88 308 THR A CA 1
ATOM 2421 C C . THR A 1 308 ? 1.445 -10.616 -15.539 1.00 95.88 308 THR A C 1
ATOM 2423 O O . THR A 1 308 ? 0.254 -10.891 -15.656 1.00 95.88 308 THR A O 1
ATOM 2426 N N . GLN A 1 309 ? 1.876 -9.510 -14.939 1.00 93.19 309 GLN A N 1
ATOM 2427 C CA . GLN A 1 309 ? 1.055 -8.522 -14.255 1.00 93.19 309 GLN A CA 1
ATOM 2428 C C . GLN A 1 309 ? 1.701 -7.140 -14.375 1.00 93.19 309 GLN A C 1
ATOM 2430 O O . GLN A 1 309 ? 2.900 -7.037 -14.646 1.00 93.19 309 GLN A O 1
ATOM 2435 N N . ASP A 1 310 ? 0.915 -6.091 -14.134 1.00 94.56 310 ASP A N 1
ATOM 2436 C CA . ASP A 1 310 ? 1.438 -4.732 -14.022 1.00 94.56 310 ASP A CA 1
ATOM 2437 C C . ASP A 1 310 ? 2.450 -4.664 -12.868 1.00 94.56 310 ASP A C 1
ATOM 2439 O O . ASP A 1 310 ? 2.228 -5.218 -11.779 1.00 94.56 310 ASP A O 1
ATOM 2443 N N . TYR A 1 311 ? 3.566 -3.980 -13.106 1.00 95.50 311 TYR A N 1
ATOM 2444 C CA . TYR A 1 311 ? 4.627 -3.839 -12.119 1.00 95.50 311 TYR A CA 1
ATOM 2445 C C . TYR A 1 311 ? 5.158 -2.410 -12.059 1.00 95.50 311 TYR A C 1
ATOM 2447 O O . TYR A 1 311 ? 5.564 -1.838 -13.072 1.00 95.50 311 TYR A O 1
ATOM 2455 N N . LEU A 1 312 ? 5.171 -1.849 -10.849 1.00 95.19 312 LEU A N 1
ATOM 2456 C CA . LEU A 1 312 ? 5.680 -0.514 -10.566 1.00 95.19 312 LEU A CA 1
ATOM 2457 C C . LEU A 1 312 ? 7.180 -0.566 -10.279 1.00 95.19 312 LEU A C 1
ATOM 2459 O O . LEU A 1 312 ? 7.626 -1.122 -9.277 1.00 95.19 312 LEU A O 1
ATOM 2463 N N . PHE A 1 313 ? 7.957 0.077 -11.139 1.00 95.75 313 PHE A N 1
ATOM 2464 C CA . PHE A 1 313 ? 9.350 0.394 -10.874 1.00 95.75 313 PHE A CA 1
ATOM 2465 C C . PHE A 1 313 ? 9.460 1.760 -10.202 1.00 95.75 313 PHE A C 1
ATOM 2467 O O . PHE A 1 313 ? 8.777 2.706 -10.582 1.00 95.75 313 PHE A O 1
ATOM 2474 N N . ASN A 1 314 ? 10.417 1.901 -9.286 1.00 92.88 314 ASN A N 1
ATOM 2475 C CA . ASN A 1 314 ? 10.706 3.170 -8.608 1.00 92.88 314 ASN A CA 1
ATOM 2476 C C . ASN A 1 314 ? 11.292 4.267 -9.524 1.00 92.88 314 ASN A C 1
ATOM 2478 O O . ASN A 1 314 ? 11.578 5.367 -9.063 1.00 92.88 314 ASN A O 1
ATOM 2482 N N . SER A 1 315 ? 11.562 3.965 -10.799 1.00 95.19 315 SER A N 1
ATOM 2483 C CA . SER A 1 315 ? 12.015 4.942 -11.791 1.00 95.19 315 SER A CA 1
ATOM 2484 C C . SER A 1 315 ? 11.828 4.429 -13.227 1.00 95.19 315 SER A C 1
ATOM 2486 O O . SER A 1 315 ? 11.939 3.217 -13.460 1.00 95.19 315 SER A O 1
ATOM 2488 N N . PRO A 1 316 ? 11.664 5.332 -14.217 1.00 96.75 316 PRO A N 1
ATOM 2489 C CA . PRO A 1 316 ? 11.634 4.963 -15.636 1.00 96.75 316 PRO A CA 1
ATOM 2490 C C . PRO A 1 316 ? 12.902 4.236 -16.097 1.00 96.75 316 PRO A C 1
ATOM 2492 O O . PRO A 1 316 ? 12.839 3.306 -16.901 1.00 96.75 316 PRO A O 1
ATOM 2495 N N . SER A 1 317 ? 14.069 4.630 -15.575 1.00 97.12 317 SER A N 1
ATOM 2496 C CA . SER A 1 317 ? 15.348 4.005 -15.930 1.00 97.12 317 SER A CA 1
ATOM 2497 C C . SER A 1 317 ? 15.438 2.565 -15.439 1.00 97.12 317 SER A C 1
ATOM 2499 O O . SER A 1 317 ? 15.889 1.706 -16.192 1.00 97.12 317 SER A O 1
ATOM 2501 N N . ARG A 1 318 ? 14.959 2.263 -14.222 1.00 96.56 318 ARG A N 1
ATOM 2502 C CA . ARG A 1 318 ? 14.934 0.879 -13.725 1.00 96.56 318 ARG A CA 1
ATOM 2503 C C . ARG A 1 318 ? 13.994 -0.001 -14.555 1.00 96.56 318 ARG A C 1
ATOM 2505 O O . ARG A 1 318 ? 14.351 -1.135 -14.856 1.00 96.56 318 ARG A O 1
ATOM 2512 N N . ALA A 1 319 ? 12.854 0.539 -14.988 1.00 97.31 319 ALA A N 1
ATOM 2513 C CA . ALA A 1 319 ? 11.970 -0.146 -15.928 1.00 97.31 319 ALA A CA 1
ATOM 2514 C C . ALA A 1 319 ? 12.674 -0.424 -17.271 1.00 97.31 319 ALA A C 1
ATOM 2516 O O . ALA A 1 319 ? 12.682 -1.558 -17.747 1.00 97.31 319 ALA A O 1
ATOM 2517 N N . ALA A 1 320 ? 13.334 0.586 -17.850 1.00 97.56 320 ALA A N 1
ATOM 2518 C CA . ALA A 1 320 ? 14.003 0.469 -19.146 1.00 97.56 320 ALA A CA 1
ATOM 2519 C C . ALA A 1 320 ? 15.130 -0.573 -19.140 1.00 97.56 320 ALA A C 1
ATOM 2521 O O . ALA A 1 320 ? 15.193 -1.402 -20.046 1.00 97.56 320 ALA A O 1
ATOM 2522 N N . ILE A 1 321 ? 16.000 -0.583 -18.120 1.00 97.25 321 ILE A N 1
ATOM 2523 C CA . ILE A 1 321 ? 17.105 -1.556 -18.058 1.00 97.25 321 ILE A CA 1
ATOM 2524 C C . ILE A 1 321 ? 16.602 -2.994 -17.902 1.00 97.25 321 ILE A C 1
ATOM 2526 O O . ILE A 1 321 ? 17.181 -3.912 -18.484 1.00 97.25 321 ILE A O 1
ATOM 2530 N N . VAL A 1 322 ? 15.510 -3.196 -17.155 1.00 97.38 322 VAL A N 1
ATOM 2531 C CA . VAL A 1 322 ? 14.915 -4.523 -16.964 1.00 97.38 322 VAL A CA 1
ATOM 2532 C C . VAL A 1 322 ? 14.270 -5.007 -18.254 1.00 97.38 322 VAL A C 1
ATOM 2534 O O . VAL A 1 322 ? 14.417 -6.182 -18.578 1.00 97.38 322 VAL A O 1
ATOM 2537 N N . VAL A 1 323 ? 13.622 -4.127 -19.020 1.00 97.56 323 VAL A N 1
ATOM 2538 C CA . VAL A 1 323 ? 13.043 -4.484 -20.322 1.00 97.56 323 VAL A CA 1
ATOM 2539 C C . VAL A 1 323 ? 14.137 -4.747 -21.362 1.00 97.56 323 VAL A C 1
ATOM 2541 O O . VAL A 1 323 ? 14.127 -5.793 -22.004 1.00 97.56 323 VAL A O 1
ATOM 2544 N N . LEU A 1 324 ? 15.121 -3.854 -21.492 1.00 97.00 324 LEU A N 1
ATOM 2545 C CA . LEU A 1 324 ? 16.145 -3.907 -22.545 1.00 97.00 324 LEU A CA 1
ATOM 2546 C C . LEU A 1 324 ? 17.283 -4.902 -22.285 1.00 97.00 324 LEU A C 1
ATOM 2548 O O . LEU A 1 324 ? 18.005 -5.249 -23.219 1.00 97.00 324 LEU A O 1
ATOM 2552 N N . GLY A 1 325 ? 17.521 -5.304 -21.035 1.00 95.75 325 GLY A N 1
ATOM 2553 C CA . GLY A 1 325 ? 18.671 -6.147 -20.685 1.00 95.75 325 GLY A CA 1
ATOM 2554 C C . GLY A 1 325 ? 20.022 -5.443 -20.871 1.00 95.75 325 GLY A C 1
ATOM 2555 O O . GLY A 1 325 ? 21.049 -6.094 -21.034 1.00 95.75 325 GLY A O 1
ATOM 2556 N N . ARG A 1 326 ? 20.048 -4.106 -20.875 1.00 95.69 326 ARG A N 1
ATOM 2557 C CA . ARG A 1 326 ? 21.268 -3.286 -20.939 1.00 95.69 326 ARG A CA 1
ATOM 2558 C C . ARG A 1 326 ? 21.103 -2.016 -20.122 1.00 95.69 326 ARG A C 1
ATOM 2560 O O . ARG A 1 326 ? 19.985 -1.624 -19.799 1.00 95.69 326 ARG A O 1
ATOM 2567 N N . ARG A 1 327 ? 22.210 -1.327 -19.841 1.00 94.94 327 ARG A N 1
ATOM 2568 C CA . ARG A 1 327 ? 22.146 0.040 -19.306 1.00 94.94 327 ARG A CA 1
ATOM 2569 C C . ARG A 1 327 ? 21.406 0.945 -20.296 1.00 94.94 327 ARG A C 1
ATOM 2571 O O . ARG A 1 327 ? 21.647 0.891 -21.504 1.00 94.94 327 ARG A O 1
ATOM 2578 N N . ALA A 1 328 ? 20.496 1.748 -19.765 1.00 95.06 328 ALA A N 1
ATOM 2579 C CA . ALA A 1 328 ? 19.569 2.560 -20.532 1.00 95.06 328 ALA A CA 1
ATOM 2580 C C . ALA A 1 328 ? 19.081 3.731 -19.672 1.00 95.06 328 ALA A C 1
ATOM 2582 O O . ALA A 1 328 ? 18.930 3.593 -18.454 1.00 95.06 328 ALA A O 1
ATOM 2583 N N . ASN A 1 329 ? 18.836 4.877 -20.307 1.00 96.50 329 ASN A N 1
ATOM 2584 C CA . ASN A 1 329 ? 18.200 6.019 -19.663 1.00 96.50 329 ASN A CA 1
ATOM 2585 C C . ASN A 1 329 ? 16.701 5.986 -19.974 1.00 96.50 329 ASN A C 1
ATOM 2587 O O . ASN A 1 329 ? 16.297 6.200 -21.114 1.00 96.50 329 ASN A O 1
ATOM 2591 N N . GLY A 1 330 ? 15.869 5.730 -18.965 1.00 95.62 330 GLY A N 1
ATOM 2592 C CA . GLY A 1 330 ? 14.426 5.608 -19.173 1.00 95.62 330 GLY A CA 1
ATOM 2593 C C . GLY A 1 330 ? 13.788 6.886 -19.710 1.00 95.62 330 GLY A C 1
ATOM 2594 O O . GLY A 1 330 ? 12.849 6.803 -20.490 1.00 95.62 330 GLY A O 1
ATOM 2595 N N . TRP A 1 331 ? 14.338 8.054 -19.373 1.00 96.19 331 TRP A N 1
ATOM 2596 C CA . TRP A 1 331 ? 13.809 9.340 -19.832 1.00 96.19 331 TRP A CA 1
ATOM 2597 C C . TRP A 1 331 ? 13.878 9.517 -21.352 1.00 96.19 331 TRP A C 1
ATOM 2599 O O . TRP A 1 331 ? 13.047 10.217 -21.913 1.00 96.19 331 TRP A O 1
ATOM 2609 N N . THR A 1 332 ? 14.815 8.842 -22.023 1.00 96.31 332 THR A N 1
ATOM 2610 C CA . THR A 1 332 ? 14.997 8.913 -23.483 1.00 96.31 332 THR A CA 1
ATOM 2611 C C . THR A 1 332 ? 14.459 7.689 -24.229 1.00 96.31 332 THR A C 1
ATOM 2613 O O . THR A 1 332 ? 14.185 7.761 -25.425 1.00 96.31 332 THR A O 1
ATOM 2616 N N . GLU A 1 333 ? 14.369 6.542 -23.551 1.00 97.44 333 GLU A N 1
ATOM 2617 C CA . GLU A 1 333 ? 14.037 5.248 -24.171 1.00 97.44 333 GLU A CA 1
ATOM 2618 C C . GLU A 1 333 ? 12.523 5.003 -24.237 1.00 97.44 333 GLU A C 1
ATOM 2620 O O . GLU A 1 333 ? 12.041 4.416 -25.203 1.00 97.44 333 GLU A O 1
ATOM 2625 N N . TRP A 1 334 ? 11.771 5.470 -23.237 1.00 97.25 334 TRP A N 1
ATOM 2626 C CA . TRP A 1 334 ? 10.309 5.405 -23.232 1.00 97.25 334 TRP A CA 1
ATOM 2627 C C . TRP A 1 334 ? 9.735 6.548 -24.068 1.00 97.25 334 TRP A C 1
ATOM 2629 O O . TRP A 1 334 ? 10.006 7.715 -23.778 1.00 97.25 334 TRP A O 1
ATOM 2639 N N . LYS A 1 335 ? 8.944 6.210 -25.092 1.00 96.81 335 LYS A N 1
ATOM 2640 C CA . LYS A 1 335 ? 8.396 7.172 -26.058 1.00 96.81 335 LYS A CA 1
ATOM 2641 C C . LYS A 1 335 ? 6.888 7.062 -26.202 1.00 96.81 335 LYS A C 1
ATOM 2643 O O . LYS A 1 335 ? 6.361 5.957 -26.219 1.00 96.81 335 LYS A O 1
ATOM 2648 N N . ASP A 1 336 ? 6.194 8.180 -26.331 1.00 95.25 336 ASP A N 1
ATOM 2649 C CA . ASP A 1 336 ? 4.755 8.193 -26.589 1.00 95.25 336 ASP A CA 1
ATOM 2650 C C . ASP A 1 336 ? 4.417 7.710 -28.018 1.00 95.25 336 ASP A C 1
ATOM 2652 O O . ASP A 1 336 ? 5.288 7.354 -28.820 1.00 95.25 336 ASP A O 1
ATOM 2656 N N . ALA A 1 337 ? 3.129 7.711 -28.365 1.00 93.19 337 ALA A N 1
ATOM 2657 C CA . ALA A 1 337 ? 2.663 7.325 -29.700 1.00 93.19 337 ALA A CA 1
ATOM 2658 C C . ALA A 1 337 ? 3.161 8.250 -30.834 1.00 93.19 337 ALA A C 1
ATOM 2660 O O . ALA A 1 337 ? 3.131 7.853 -31.999 1.00 93.19 337 ALA A O 1
ATOM 2661 N N . LEU A 1 338 ? 3.616 9.465 -30.510 1.00 93.50 338 LEU A N 1
ATOM 2662 C CA . LEU A 1 338 ? 4.187 10.437 -31.446 1.00 93.50 338 LEU A CA 1
ATOM 2663 C C . LEU A 1 338 ? 5.717 10.314 -31.548 1.00 93.50 338 LEU A C 1
ATOM 2665 O O . LEU A 1 338 ? 6.339 11.026 -32.335 1.00 93.50 338 LEU A O 1
ATOM 2669 N N . GLY A 1 339 ? 6.329 9.404 -30.784 1.00 93.88 339 GLY A N 1
ATOM 2670 C CA . GLY A 1 339 ? 7.772 9.192 -30.741 1.00 93.88 339 GLY A CA 1
ATOM 2671 C C . GLY A 1 339 ? 8.526 10.159 -29.826 1.00 93.88 339 GLY A C 1
ATOM 2672 O O . GLY A 1 339 ? 9.760 10.112 -29.822 1.00 93.88 339 GLY A O 1
ATOM 2673 N N . ARG A 1 340 ? 7.818 10.992 -29.052 1.00 94.62 340 ARG A N 1
ATOM 2674 C CA . ARG A 1 340 ? 8.407 11.914 -28.075 1.00 94.62 340 ARG A CA 1
ATOM 2675 C C . ARG A 1 340 ? 8.799 11.153 -26.819 1.00 94.62 340 ARG A C 1
ATOM 2677 O O . ARG A 1 340 ? 8.039 10.320 -26.331 1.00 94.62 340 ARG A O 1
ATOM 2684 N N . SER A 1 341 ? 9.985 11.415 -26.302 1.00 95.88 341 SER A N 1
ATOM 2685 C CA . SER A 1 341 ? 10.495 10.785 -25.087 1.00 95.88 341 SER A CA 1
ATOM 2686 C C . SER A 1 341 ? 9.837 11.337 -23.817 1.00 95.88 341 SER A C 1
ATOM 2688 O O . SER A 1 341 ? 9.293 12.439 -23.815 1.00 95.88 341 SER A O 1
ATOM 2690 N N . LEU A 1 342 ? 9.922 10.595 -22.707 1.00 93.44 342 LEU A N 1
ATOM 2691 C CA . LEU A 1 342 ? 9.491 11.088 -21.389 1.00 93.44 342 LEU A CA 1
ATOM 2692 C C . LEU A 1 342 ? 10.136 12.433 -21.019 1.00 93.44 342 LEU A C 1
ATOM 2694 O O . LEU A 1 342 ? 9.483 13.270 -20.400 1.00 93.44 342 LEU A O 1
ATOM 2698 N N . ASP A 1 343 ? 11.409 12.627 -21.370 1.00 94.62 343 ASP A N 1
ATOM 2699 C CA . ASP A 1 343 ? 12.134 13.880 -21.135 1.00 94.62 343 ASP A CA 1
ATOM 2700 C C . ASP A 1 343 ? 11.482 15.046 -21.897 1.00 94.62 343 ASP A C 1
ATOM 2702 O O . ASP A 1 343 ? 11.194 16.088 -21.315 1.00 94.62 343 ASP A O 1
ATOM 2706 N N . GLU A 1 344 ? 11.140 14.833 -23.169 1.00 93.81 344 GLU A N 1
ATOM 2707 C CA . GLU A 1 344 ? 10.467 15.834 -24.007 1.00 93.81 344 GLU A CA 1
ATOM 2708 C C . GLU A 1 344 ? 9.045 16.152 -23.531 1.00 93.81 344 GLU A C 1
ATOM 2710 O O . GLU A 1 344 ? 8.605 17.290 -23.641 1.00 93.81 344 GLU A O 1
ATOM 2715 N N . VAL A 1 345 ? 8.318 15.166 -22.999 1.00 91.50 345 VAL A N 1
ATOM 2716 C CA . VAL A 1 345 ? 6.929 15.360 -22.552 1.00 91.50 345 VAL A CA 1
ATOM 2717 C C . VAL A 1 345 ? 6.846 16.038 -21.183 1.00 91.50 345 VAL A C 1
ATOM 2719 O O . VAL A 1 345 ? 5.978 16.881 -20.978 1.00 91.50 345 VAL A O 1
ATOM 2722 N N . TYR A 1 346 ? 7.718 15.676 -20.237 1.00 88.88 346 TYR A N 1
ATOM 2723 C CA . TYR A 1 346 ? 7.582 16.099 -18.835 1.00 88.88 346 TYR A CA 1
ATOM 2724 C C . TYR A 1 346 ? 8.650 17.081 -18.347 1.00 88.88 346 TYR A C 1
ATOM 2726 O O . TYR A 1 346 ? 8.482 17.655 -17.271 1.00 88.88 346 TYR A O 1
ATOM 2734 N N . ARG A 1 347 ? 9.770 17.245 -19.062 1.00 87.38 347 ARG A N 1
ATOM 2735 C CA . ARG A 1 347 ? 10.905 18.070 -18.608 1.00 87.38 347 ARG A CA 1
ATOM 2736 C C . ARG A 1 347 ? 11.307 19.183 -19.570 1.00 87.38 347 ARG A C 1
ATOM 2738 O O . ARG A 1 347 ? 12.070 20.050 -19.158 1.00 87.38 347 ARG A O 1
ATOM 2745 N N . ALA A 1 348 ? 10.809 19.191 -20.805 1.00 66.81 348 ALA A N 1
ATOM 2746 C CA . ALA A 1 348 ? 11.244 20.148 -21.824 1.00 66.81 348 ALA A CA 1
ATOM 2747 C C . ALA A 1 348 ? 10.654 21.571 -21.712 1.00 66.81 348 ALA A C 1
ATOM 2749 O O . ALA A 1 348 ? 10.918 22.390 -22.587 1.00 66.81 348 ALA A O 1
ATOM 2750 N N . ASP A 1 349 ? 9.961 21.921 -20.625 1.00 53.47 349 ASP A N 1
ATOM 2751 C CA . ASP A 1 349 ? 9.529 23.302 -20.349 1.00 53.47 349 ASP A CA 1
ATOM 2752 C C . ASP A 1 349 ? 10.561 24.057 -19.486 1.00 53.47 349 ASP A C 1
ATOM 2754 O O . ASP A 1 349 ? 10.279 24.496 -18.370 1.00 53.47 349 ASP A O 1
ATOM 2758 N N . GLY A 1 350 ? 11.793 24.163 -19.996 1.00 49.97 350 GLY A N 1
ATOM 2759 C CA . GLY A 1 350 ? 12.925 24.801 -19.311 1.00 49.97 350 GLY A CA 1
ATOM 2760 C C . GLY A 1 350 ? 13.594 25.964 -20.049 1.00 49.97 350 GLY A C 1
ATOM 2761 O O . GLY A 1 350 ? 14.537 26.518 -19.499 1.00 49.97 350 GLY A O 1
ATOM 2762 N N . ASP A 1 351 ? 13.124 26.344 -21.241 1.00 42.16 351 ASP A N 1
ATOM 2763 C CA . ASP A 1 351 ? 13.632 27.497 -22.000 1.00 42.16 351 ASP A CA 1
ATOM 2764 C C . ASP A 1 351 ? 12.455 28.276 -22.621 1.00 42.16 351 ASP A C 1
ATOM 2766 O O . ASP A 1 351 ? 12.070 28.046 -23.770 1.00 42.16 351 ASP A O 1
ATOM 2770 N N . ALA A 1 352 ? 11.864 29.196 -21.851 1.00 34.75 352 ALA A N 1
ATOM 2771 C CA . ALA A 1 352 ? 10.983 30.256 -22.352 1.00 34.75 352 ALA A CA 1
ATOM 2772 C C . ALA A 1 352 ? 11.192 31.553 -21.564 1.00 34.75 352 ALA A C 1
ATOM 2774 O O . ALA A 1 352 ? 11.164 31.493 -20.312 1.00 34.75 352 ALA A O 1
#

Radius of gyration: 32.54 Å; chains: 1; bounding box: 96×89×73 Å

Sequence (352 aa):
MGRIFGKSSRVAACSDCAGFRFPFWGRRKGIVGDLPLMLAGHLHAIPDPLSTFRGQFQDAEKQDRLMMTNPAAKTIQIFLPSGEPRGVRIAEFTNRTVQAIVVPRSDLAEAKLRAELGHIAVYFLFGESEESAKPIVYIGQTEDVRKRLDNHNSKKHFWKTAVLVVSRIQTFTQAHIRYLEWHCLRMAKETGRFAIDNDVQPGKPFVTEPMEADLLDIFDTLNVLVSTVGYPVFEPLVSKSTNTESFFLKTNECDAEGNFVEDGFVVRAGAIARKEITPSGIDLIEPVRTLLIESGVLIDQGANLRFTQDYLFNSPSRAAIVVLGRRANGWTEWKDALGRSLDEVYRADGDA

InterPro domains:
  IPR000305 GIY-YIG endonuclease [PF01541] (132-163)
  IPR025579 Domain of unknown function DUF4357 [PF14267] (289-342)